Protein AF-A0A7S2GEA1-F1 (afdb_monomer_lite)

Secondary structure (DSSP, 8-state):
-PPPPPPPPP------PPPPPPPP-----------------------TTS--HHHHHHHHHHHHTT----------------------PPP---------------------THHHHHHHHHHHHHHHHHHHHHHHHGGG---------------------PPPPPPEEEEEEEEEETTEEEEEEEEEETTEEEEEEEEHHHHHHHHHHHHHHHHTTS-----PPPPP---TTSSTTTT-TTHHHHHHHHHHHHHHHHHTT-S-GGGSHHHHHHHSTT-SSEEP--

InterPro domains:
  IPR001683 Phox homology [PF00787] (192-276)
  IPR001683 Phox homology [PS50195] (161-282)
  IPR036871 PX domain superfamily [G3DSA:3.30.1520.10] (151-280)
  IPR036871 PX domain superfamily [SSF64268] (167-277)

Sequence (286 aa):
MTVPLVGCAPLEGAEERPRLPRVVDIGADEAEEAHLTDDEGSDVSDSEFGLSDRQLEDLWGRVADGTWQEDSECHDSPDELDEEKLRATPQVPEEVHCGDQETLEGRAASHDPLRTFAQQRREEEATAARAKEASTLARKMVYPQVIRLDKERRSPRGGQPKKAPPAVASVISSRDMQGTTWYLLRVRECGQERFFLKRYRDFAALDTALRSAHRCGRSTLMLPRLPERGLFGLRHTLDIGRFNLKRQQGLQEYASALAAQVQRFSEEPALDNFFGAHAPGKARGI

Foldseek 3Di:
DDDDDDDDDDDDDDDDDDDDDDDDDDDDDDDDDDDDDPPPDPPVLPQPPPAHPVNVVVLVVCVQVVVQPQVPPPPDPPPPDDPPDDDDDDDDDDDDDDDDDDDDDDDDDDDPPVVVVVVVVVVVVVVVVVVVVVVVVVPPPPDPDDDDPDDDDPDDPDDDPDQFDFKAKAFRDWDDHPNFIWTWMWIAASNDIWIFIDGLVLVVVLLVVQVVCVVVVNDPADQDDQPDDDPPDPCPVPPVPCPVVVNNVSVRVRRRSRRVVGRDLVVDPSSCCCPNPSHGRIRPDD

Organism: NCBI:txid327968

Structure (mmCIF, N/CA/C/O backbone):
data_AF-A0A7S2GEA1-F1
#
_entry.id   AF-A0A7S2GEA1-F1
#
loop_
_atom_site.group_PDB
_atom_site.id
_atom_site.type_symbol
_atom_site.label_atom_id
_atom_site.label_alt_id
_atom_site.label_comp_id
_atom_site.label_asym_id
_atom_site.label_entity_id
_atom_site.label_seq_id
_atom_site.pdbx_PDB_ins_code
_atom_site.Cartn_x
_atom_site.Cartn_y
_atom_site.Cartn_z
_atom_site.occupancy
_atom_site.B_iso_or_equiv
_atom_site.auth_seq_id
_atom_site.auth_comp_id
_atom_site.auth_asym_id
_atom_site.auth_atom_id
_atom_site.pdbx_PDB_model_num
ATOM 1 N N . MET A 1 1 ? 5.908 -49.424 -27.684 1.00 57.19 1 MET A N 1
ATOM 2 C CA . MET A 1 1 ? 6.847 -48.324 -27.383 1.00 57.19 1 MET A CA 1
ATOM 3 C C . MET A 1 1 ? 6.977 -48.264 -25.874 1.00 57.19 1 MET A C 1
ATOM 5 O O . MET A 1 1 ? 5.990 -48.001 -25.203 1.00 57.19 1 MET A O 1
ATOM 9 N N . THR A 1 2 ? 8.131 -48.672 -25.358 1.00 54.50 2 THR A N 1
ATOM 10 C CA . THR A 1 2 ? 8.368 -48.962 -23.937 1.00 54.50 2 THR A CA 1
ATOM 11 C C . THR A 1 2 ? 9.023 -47.744 -23.293 1.00 54.50 2 THR A C 1
ATOM 13 O O . THR A 1 2 ? 10.075 -47.312 -23.757 1.00 54.50 2 THR A O 1
ATOM 16 N N . VAL A 1 3 ? 8.392 -47.166 -22.272 1.00 57.94 3 VAL A N 1
ATOM 17 C CA . VAL A 1 3 ? 8.913 -45.999 -21.541 1.00 57.94 3 VAL A CA 1
ATOM 18 C C . VAL A 1 3 ? 9.804 -46.499 -20.394 1.00 57.94 3 VAL A C 1
ATOM 20 O O . VAL A 1 3 ? 9.346 -47.355 -19.635 1.00 57.94 3 VAL A O 1
ATOM 23 N N . PRO A 1 4 ? 11.059 -46.034 -20.253 1.00 65.25 4 PRO A N 1
ATOM 24 C CA . PRO A 1 4 ? 11.929 -46.482 -19.172 1.00 65.25 4 PRO A CA 1
ATOM 25 C C . PRO A 1 4 ? 11.578 -45.807 -17.837 1.00 65.25 4 PRO A C 1
ATOM 27 O O . PRO A 1 4 ? 11.428 -44.589 -17.750 1.00 65.25 4 PRO A O 1
ATOM 30 N N . LEU A 1 5 ? 11.482 -46.636 -16.795 1.00 57.53 5 LEU A N 1
ATOM 31 C CA . LEU A 1 5 ? 11.431 -46.260 -15.383 1.00 57.53 5 LEU A CA 1
ATOM 32 C C . LEU A 1 5 ? 12.756 -45.601 -14.974 1.00 57.53 5 LEU A C 1
ATOM 34 O O . LEU A 1 5 ? 13.808 -46.237 -15.012 1.00 57.53 5 LEU A O 1
ATOM 38 N N . VAL A 1 6 ? 12.700 -44.332 -14.570 1.00 68.62 6 VAL A N 1
ATOM 39 C CA . VAL A 1 6 ? 13.831 -43.614 -13.971 1.00 68.62 6 VAL A CA 1
ATOM 40 C C . VAL A 1 6 ? 13.876 -43.949 -12.481 1.00 68.62 6 VAL A C 1
ATOM 42 O O . VAL A 1 6 ? 12.918 -43.703 -11.751 1.00 68.62 6 VAL A O 1
ATOM 45 N N . GLY A 1 7 ? 14.983 -44.559 -12.057 1.00 61.31 7 GLY A N 1
ATOM 46 C CA .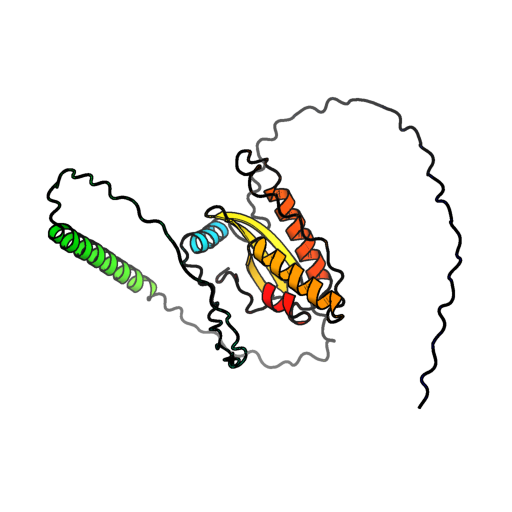 GLY A 1 7 ? 15.228 -44.980 -10.682 1.00 61.31 7 GLY A CA 1
ATOM 47 C C . GLY A 1 7 ? 15.450 -43.804 -9.730 1.00 61.31 7 GLY A C 1
ATOM 48 O O . GLY A 1 7 ? 16.208 -42.881 -10.023 1.00 61.31 7 GLY A O 1
ATOM 49 N N . CYS A 1 8 ? 14.807 -43.874 -8.566 1.00 58.25 8 CYS A N 1
ATOM 50 C CA . CYS A 1 8 ? 15.108 -43.039 -7.410 1.00 58.25 8 CYS A CA 1
ATOM 51 C C . CYS A 1 8 ? 16.402 -43.527 -6.743 1.00 58.25 8 CYS A C 1
ATOM 53 O O . CYS A 1 8 ? 16.478 -44.674 -6.306 1.00 58.25 8 CYS A O 1
ATOM 55 N N . ALA A 1 9 ? 17.402 -42.652 -6.642 1.00 66.50 9 ALA A N 1
ATOM 56 C CA . ALA A 1 9 ? 18.567 -42.861 -5.787 1.00 66.50 9 ALA A CA 1
ATOM 57 C C . ALA A 1 9 ? 18.273 -42.355 -4.356 1.00 66.50 9 ALA A C 1
ATOM 59 O O . ALA A 1 9 ? 17.614 -41.321 -4.213 1.00 66.50 9 ALA A O 1
ATOM 60 N N . PRO A 1 10 ? 18.757 -43.038 -3.302 1.00 62.12 10 PRO A N 1
ATOM 61 C CA . PRO A 1 10 ? 18.637 -42.573 -1.926 1.00 62.12 10 PRO A CA 1
ATOM 62 C C . PRO A 1 10 ? 19.756 -41.572 -1.602 1.00 62.12 10 PRO A C 1
ATOM 64 O O . PRO A 1 10 ? 20.937 -41.860 -1.786 1.00 62.12 10 PRO A O 1
ATOM 67 N N . LEU A 1 11 ? 19.378 -40.386 -1.122 1.00 60.34 11 LEU A N 1
ATOM 68 C CA . LEU A 1 11 ? 20.300 -39.393 -0.571 1.00 60.34 11 LEU A CA 1
ATOM 69 C C . LEU A 1 11 ? 20.577 -39.735 0.899 1.00 60.34 11 LEU A C 1
ATOM 71 O O . LEU A 1 11 ? 19.793 -39.385 1.778 1.00 60.34 11 LEU A O 1
ATOM 75 N N . GLU A 1 12 ? 21.693 -40.414 1.158 1.00 62.38 12 GLU A N 1
ATOM 76 C CA . GLU A 1 12 ? 22.341 -40.419 2.471 1.00 62.38 12 GLU A CA 1
ATOM 77 C C . GLU A 1 12 ? 23.272 -39.203 2.565 1.00 62.38 12 GLU A C 1
ATOM 79 O O . GLU A 1 12 ? 24.141 -39.009 1.714 1.00 62.38 12 GLU A O 1
ATOM 84 N N . GLY A 1 13 ? 23.088 -38.360 3.583 1.00 57.00 13 GLY A N 1
ATOM 85 C CA . GLY A 1 13 ? 23.871 -37.136 3.741 1.00 57.00 13 GLY A CA 1
ATOM 86 C C . GLY A 1 13 ? 23.759 -36.521 5.133 1.00 57.00 13 GLY A C 1
ATOM 87 O O . GLY A 1 13 ? 22.938 -35.641 5.348 1.00 57.00 13 GLY A O 1
ATOM 88 N N . ALA A 1 14 ? 24.600 -37.030 6.037 1.00 53.03 14 ALA A N 1
ATOM 89 C CA . ALA A 1 14 ? 25.224 -36.390 7.202 1.00 53.03 14 ALA A CA 1
ATOM 90 C C . ALA A 1 14 ? 24.426 -35.345 8.021 1.00 53.03 14 ALA A C 1
ATOM 92 O O . ALA A 1 14 ? 24.329 -34.172 7.668 1.00 53.03 14 ALA A O 1
ATOM 93 N N . GLU A 1 15 ? 23.999 -35.762 9.220 1.00 57.84 15 GLU A N 1
ATOM 94 C CA . GLU A 1 15 ? 23.694 -34.884 10.357 1.00 57.84 15 GLU A CA 1
ATOM 95 C C . GLU A 1 15 ? 24.955 -34.130 10.819 1.00 57.84 15 GLU A C 1
ATOM 97 O O . GLU A 1 15 ? 25.768 -34.646 11.591 1.00 57.84 15 GLU A O 1
ATOM 102 N N . GLU A 1 16 ? 25.111 -32.878 10.396 1.00 64.56 16 GLU A N 1
ATOM 103 C CA . GLU A 1 16 ? 26.077 -31.954 10.992 1.00 64.56 16 GLU A CA 1
ATOM 104 C C . GLU A 1 16 ? 25.397 -31.189 12.140 1.00 64.56 16 GLU A C 1
ATOM 106 O O . GLU A 1 16 ? 24.577 -30.294 11.938 1.00 64.56 16 GLU A O 1
ATOM 111 N N . ARG A 1 17 ? 25.691 -31.595 13.382 1.00 65.25 17 ARG A N 1
ATOM 112 C CA . ARG A 1 17 ? 25.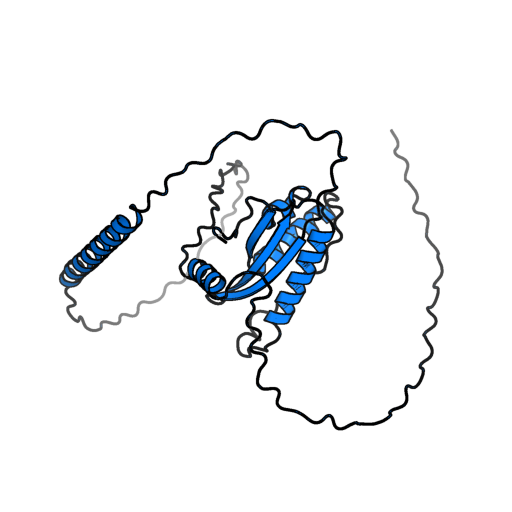149 -30.959 14.592 1.00 65.25 17 ARG A CA 1
ATOM 113 C C . ARG A 1 17 ? 25.712 -29.537 14.756 1.00 65.25 17 ARG A C 1
ATOM 115 O O . ARG A 1 17 ? 26.934 -29.391 14.849 1.00 65.25 17 ARG A O 1
ATOM 122 N N . PRO A 1 18 ? 24.870 -28.497 14.895 1.00 67.75 18 PRO A N 1
ATOM 123 C CA . PRO A 1 18 ? 25.341 -27.135 15.114 1.00 67.75 18 PRO A CA 1
ATOM 124 C C . PRO A 1 18 ? 25.970 -26.986 16.508 1.00 67.75 18 PRO A C 1
ATOM 126 O O . PRO A 1 18 ? 25.360 -27.300 17.532 1.00 67.75 18 PRO A O 1
ATOM 129 N N . ARG A 1 19 ? 27.212 -26.488 16.547 1.00 69.19 19 ARG A N 1
ATOM 130 C CA . ARG A 1 19 ? 27.907 -26.083 17.777 1.00 69.19 19 ARG A CA 1
ATOM 131 C C . ARG A 1 19 ? 27.231 -24.834 18.347 1.00 69.19 19 ARG A C 1
ATOM 133 O O . ARG A 1 19 ? 27.222 -23.791 17.700 1.00 69.19 19 ARG A O 1
ATOM 140 N N . LEU A 1 20 ? 26.677 -24.945 19.553 1.00 69.31 20 LEU A N 1
ATOM 141 C CA . LEU A 1 20 ? 26.063 -23.823 20.263 1.00 69.31 20 LEU A CA 1
ATOM 142 C C . LEU A 1 20 ? 27.123 -22.776 20.665 1.00 69.31 20 LEU A C 1
ATOM 144 O O . LEU A 1 20 ? 28.213 -23.156 21.108 1.00 69.31 20 LEU A O 1
ATOM 148 N N . PRO A 1 21 ? 26.824 -21.471 20.529 1.00 68.69 21 PRO A N 1
ATOM 149 C CA . PRO A 1 21 ? 27.724 -20.405 20.941 1.00 68.69 21 PRO A CA 1
ATOM 150 C C . PRO A 1 21 ? 27.847 -20.319 22.467 1.00 68.69 21 PRO A C 1
ATOM 152 O O . PRO A 1 21 ? 26.905 -20.560 23.221 1.00 68.69 21 PRO A O 1
ATOM 155 N N . ARG A 1 22 ? 29.059 -19.969 22.898 1.00 64.19 22 ARG A N 1
ATOM 156 C CA . ARG A 1 22 ? 29.478 -19.778 24.288 1.00 64.19 22 ARG A CA 1
ATOM 157 C C . ARG A 1 22 ? 28.740 -18.575 24.887 1.00 64.19 22 ARG A C 1
ATOM 159 O O . ARG A 1 22 ? 28.840 -17.474 24.353 1.00 64.19 22 ARG A O 1
ATOM 166 N N . VAL A 1 23 ? 28.030 -18.798 25.991 1.00 61.44 23 VAL A N 1
ATOM 167 C CA . VAL A 1 23 ? 27.436 -17.745 26.824 1.00 61.44 23 VAL A CA 1
ATOM 168 C C . VAL A 1 23 ? 28.579 -16.932 27.434 1.00 61.44 23 VAL A C 1
ATOM 170 O O . VAL A 1 23 ? 29.439 -17.491 28.112 1.00 61.44 23 VAL A O 1
ATOM 173 N N . VAL A 1 24 ? 28.627 -15.639 27.125 1.00 70.00 24 VAL A N 1
ATOM 174 C CA . VAL A 1 24 ? 29.460 -14.651 27.816 1.00 70.00 24 VAL A CA 1
ATOM 175 C C . VAL A 1 24 ? 28.549 -13.885 28.762 1.00 70.00 24 VAL A C 1
ATOM 177 O O . VAL A 1 24 ? 27.592 -13.254 28.317 1.00 70.00 24 VAL A O 1
ATOM 180 N N . ASP A 1 25 ? 28.839 -13.991 30.055 1.00 57.69 25 ASP A N 1
ATOM 181 C CA . ASP A 1 25 ? 28.186 -13.230 31.114 1.00 57.69 25 ASP A CA 1
ATOM 182 C C . ASP A 1 25 ? 28.483 -11.737 30.919 1.00 57.69 25 ASP A C 1
ATOM 184 O O . ASP A 1 25 ? 29.632 -11.299 31.001 1.00 57.69 25 ASP A O 1
ATOM 188 N N . ILE A 1 26 ? 27.442 -10.960 30.615 1.00 58.41 26 ILE A N 1
ATOM 189 C CA . ILE A 1 26 ? 27.507 -9.499 30.563 1.00 58.41 26 ILE A CA 1
ATOM 190 C C . ILE A 1 26 ? 27.159 -8.994 31.960 1.00 58.41 26 ILE A C 1
ATOM 192 O O . ILE A 1 26 ? 26.056 -9.223 32.457 1.00 58.41 26 ILE A O 1
ATOM 196 N N . GLY A 1 27 ? 28.149 -8.357 32.588 1.00 52.81 27 GLY A N 1
ATOM 197 C CA . GLY A 1 27 ? 28.057 -7.749 33.906 1.00 52.81 27 GLY A CA 1
ATOM 198 C C . GLY A 1 27 ? 26.937 -6.717 33.991 1.00 52.81 27 GLY A C 1
ATOM 199 O O . GLY A 1 27 ? 26.707 -5.937 33.068 1.00 52.81 27 GLY A O 1
ATOM 200 N N . ALA A 1 28 ? 26.240 -6.762 35.120 1.00 55.84 28 ALA A N 1
ATOM 201 C CA . ALA A 1 28 ? 25.313 -5.744 35.562 1.00 55.84 28 ALA A CA 1
ATOM 202 C C . ALA A 1 28 ? 26.120 -4.574 36.129 1.00 55.84 28 ALA A C 1
ATOM 204 O O . ALA A 1 28 ? 26.706 -4.720 37.198 1.00 55.84 28 ALA A O 1
ATOM 205 N N . ASP A 1 29 ? 26.126 -3.443 35.431 1.00 48.28 29 ASP A N 1
ATOM 206 C CA . ASP A 1 29 ? 26.601 -2.181 35.982 1.00 48.28 29 ASP A CA 1
ATOM 207 C C . ASP A 1 29 ? 25.575 -1.070 35.734 1.00 48.28 29 ASP A C 1
ATOM 209 O O . ASP A 1 29 ? 25.101 -0.852 34.620 1.00 48.28 29 ASP A O 1
ATOM 213 N N . GLU A 1 30 ? 25.254 -0.435 36.859 1.00 54.53 30 GLU A N 1
ATOM 214 C CA . GLU A 1 30 ? 24.886 0.965 37.062 1.00 54.53 30 GLU A CA 1
ATOM 215 C C . GLU A 1 30 ? 23.568 1.485 36.464 1.00 54.53 30 GLU A C 1
ATOM 217 O O . GLU A 1 30 ? 23.429 1.875 35.308 1.00 54.53 30 GLU A O 1
ATOM 222 N N . ALA A 1 31 ? 22.585 1.556 37.365 1.00 55.94 31 ALA A N 1
ATOM 223 C CA . ALA A 1 31 ? 21.399 2.382 37.249 1.00 55.94 31 ALA A CA 1
ATOM 224 C C . ALA A 1 31 ? 21.786 3.866 37.377 1.00 55.94 31 ALA A C 1
ATOM 226 O O . ALA A 1 31 ? 21.974 4.363 38.486 1.00 55.94 31 ALA A O 1
ATOM 227 N N . GLU A 1 32 ? 21.879 4.576 36.252 1.00 59.00 32 GLU A N 1
ATOM 228 C CA . GLU A 1 32 ? 21.816 6.038 36.248 1.00 59.00 32 GLU A CA 1
ATOM 229 C C . GLU A 1 32 ? 20.354 6.504 36.224 1.00 59.00 32 GLU A C 1
ATOM 231 O O . GLU A 1 32 ? 19.576 6.182 35.322 1.00 59.00 32 GLU A O 1
ATOM 236 N N . GLU A 1 33 ? 19.989 7.276 37.248 1.00 57.75 33 GLU A N 1
ATOM 237 C CA . GLU A 1 33 ? 18.742 8.028 37.335 1.00 57.75 33 GLU A CA 1
ATOM 238 C C . GLU A 1 33 ? 18.714 9.123 36.258 1.00 57.75 33 GLU A C 1
ATOM 240 O O . GLU A 1 33 ? 19.270 10.209 36.419 1.00 57.75 33 GLU A O 1
ATOM 245 N N . ALA A 1 34 ? 18.042 8.845 35.141 1.00 54.75 34 ALA A N 1
ATOM 246 C CA . ALA A 1 34 ? 17.769 9.852 34.127 1.00 54.75 34 ALA A CA 1
ATOM 247 C C . ALA A 1 34 ? 16.663 10.805 34.609 1.00 54.75 34 ALA A C 1
ATOM 249 O O . ALA A 1 34 ? 15.483 10.459 34.696 1.00 54.75 34 ALA A O 1
ATOM 250 N N . HIS A 1 35 ? 17.094 12.026 34.909 1.00 64.88 35 HIS A N 1
ATOM 251 C CA . HIS A 1 35 ? 16.298 13.217 35.158 1.00 64.88 35 HIS A CA 1
ATOM 252 C C . HIS A 1 35 ? 15.283 13.443 34.022 1.00 64.88 35 HIS A C 1
ATOM 254 O O . HIS A 1 35 ? 15.647 13.792 32.901 1.00 64.88 35 HIS A O 1
ATOM 260 N N . LEU A 1 36 ? 13.997 13.250 34.329 1.00 58.31 36 LEU A N 1
ATOM 261 C CA . LEU A 1 36 ? 12.874 13.671 33.493 1.00 58.31 36 LEU A CA 1
ATOM 262 C C . LEU A 1 36 ? 12.845 15.204 33.460 1.00 58.31 36 LEU A C 1
ATOM 264 O O . LEU A 1 36 ? 12.520 15.840 34.462 1.00 58.31 36 LEU A O 1
ATOM 268 N N . THR A 1 37 ? 13.239 15.790 32.335 1.00 59.69 37 THR A N 1
ATOM 269 C CA . THR A 1 37 ? 12.925 17.178 31.993 1.00 59.69 37 THR A CA 1
ATOM 270 C C . THR A 1 37 ? 11.676 17.167 31.124 1.00 59.69 37 THR A C 1
ATOM 272 O O . THR A 1 37 ? 11.686 16.571 30.046 1.00 59.69 37 THR A O 1
ATOM 275 N N . ASP A 1 38 ? 10.610 17.795 31.612 1.00 57.41 38 ASP A N 1
ATOM 276 C CA . ASP A 1 38 ? 9.369 18.030 30.878 1.00 57.41 38 ASP A CA 1
ATOM 277 C C . ASP A 1 38 ? 9.647 18.957 29.679 1.00 57.41 38 ASP A C 1
ATOM 279 O O . ASP A 1 38 ? 9.684 20.181 29.805 1.00 57.41 38 ASP A O 1
ATOM 283 N N . ASP A 1 39 ? 9.907 18.359 28.514 1.00 55.78 39 ASP A N 1
ATOM 284 C CA . ASP A 1 39 ? 10.067 19.056 27.235 1.00 55.78 39 ASP A CA 1
ATOM 285 C C . ASP A 1 39 ? 8.673 19.334 26.644 1.00 55.78 39 ASP A C 1
ATOM 287 O O . ASP A 1 39 ? 8.135 18.593 25.818 1.00 55.78 39 ASP A O 1
ATOM 291 N N . GLU A 1 40 ? 8.035 20.391 27.147 1.00 62.34 40 GLU A N 1
ATOM 292 C CA . GLU A 1 40 ? 6.841 20.978 26.542 1.00 62.34 40 GLU A CA 1
ATOM 293 C C . GLU A 1 40 ? 7.260 21.872 25.367 1.00 62.34 40 GLU A C 1
ATOM 295 O O . GLU A 1 40 ? 7.689 23.008 25.567 1.00 62.34 40 GLU A O 1
ATOM 300 N N . GLY A 1 41 ? 7.134 21.390 24.125 1.00 54.25 41 GLY A N 1
ATOM 301 C CA . GLY A 1 41 ? 7.291 22.289 22.973 1.00 54.25 41 GLY A CA 1
ATOM 302 C C . GLY A 1 41 ? 7.615 21.695 21.607 1.00 54.25 41 GLY A C 1
ATOM 303 O O . GLY A 1 41 ? 7.991 22.447 20.712 1.00 54.25 41 GLY A O 1
ATOM 304 N N . SER A 1 42 ? 7.468 20.390 21.390 1.00 48.38 42 SER A N 1
ATOM 305 C CA . SER A 1 42 ? 7.648 19.800 20.058 1.00 48.38 42 SER A CA 1
ATOM 306 C C . SER A 1 42 ? 6.357 19.899 19.229 1.00 48.38 42 SER A C 1
ATOM 308 O O . SER A 1 42 ? 5.752 18.891 18.861 1.00 48.38 42 SER A O 1
ATOM 310 N N . ASP A 1 43 ? 5.944 21.124 18.906 1.00 51.28 43 ASP A N 1
ATOM 311 C CA . ASP A 1 43 ? 4.884 21.420 17.931 1.00 51.28 43 ASP A CA 1
ATOM 312 C C . ASP A 1 43 ? 5.443 21.266 16.499 1.00 51.28 43 ASP A C 1
ATOM 314 O O . ASP A 1 43 ? 5.484 22.195 15.693 1.00 51.28 43 ASP A O 1
ATOM 318 N N . VAL A 1 44 ? 5.971 20.079 16.184 1.00 45.91 44 VAL A N 1
ATOM 319 C CA . VAL A 1 44 ? 6.483 19.737 14.848 1.00 45.91 44 VAL A CA 1
ATOM 320 C C . VAL A 1 44 ? 5.310 19.238 14.006 1.00 45.91 44 VAL A C 1
ATOM 322 O O . VAL A 1 44 ? 5.260 18.085 13.590 1.00 45.91 44 VAL A O 1
ATOM 325 N N . SER A 1 45 ? 4.331 20.112 13.776 1.00 51.59 45 SER A N 1
ATOM 326 C CA . SER A 1 45 ? 3.255 19.876 12.804 1.00 51.59 45 SER A CA 1
ATOM 327 C C . SER A 1 45 ? 3.686 20.330 11.409 1.00 51.59 45 SER A C 1
ATOM 329 O O . SER A 1 45 ? 3.008 21.115 10.756 1.00 51.59 45 SER A O 1
ATOM 331 N N . ASP A 1 46 ? 4.830 19.829 10.946 1.00 45.22 46 ASP A N 1
ATOM 332 C CA . ASP A 1 46 ? 5.150 19.820 9.522 1.00 45.22 46 ASP A CA 1
ATOM 333 C C . ASP A 1 46 ? 4.885 18.404 9.035 1.00 45.22 46 ASP A C 1
ATOM 335 O O . ASP A 1 46 ? 5.722 17.510 9.161 1.00 45.22 46 ASP A O 1
ATOM 339 N N . SER A 1 47 ? 3.664 18.198 8.537 1.00 52.88 47 SER A N 1
ATOM 340 C CA . SER A 1 47 ? 3.166 16.951 7.971 1.00 52.88 47 SER A CA 1
ATOM 341 C C . SER A 1 47 ? 4.224 16.364 7.021 1.00 52.88 47 SER A C 1
ATOM 343 O O . SER A 1 47 ? 4.352 16.781 5.867 1.00 52.88 47 SER A O 1
ATOM 345 N N . GLU A 1 48 ? 4.982 15.377 7.517 1.00 52.97 48 GLU A N 1
ATOM 346 C CA . GLU A 1 48 ? 6.196 14.758 6.934 1.00 52.97 48 GLU A CA 1
ATOM 347 C C . GLU A 1 48 ? 6.025 14.281 5.474 1.00 52.97 48 GLU A C 1
ATOM 349 O O . GLU A 1 48 ? 6.966 13.967 4.742 1.00 52.97 48 GLU A O 1
ATOM 354 N N . PHE A 1 49 ? 4.785 14.246 5.006 1.00 56.62 49 PHE A N 1
ATOM 355 C CA . PHE A 1 49 ? 4.376 13.677 3.739 1.00 56.62 49 PHE A CA 1
ATOM 356 C C . PHE A 1 49 ? 4.097 14.714 2.648 1.00 56.62 49 PHE A C 1
ATOM 358 O O . PHE A 1 49 ? 3.805 14.308 1.521 1.00 56.62 49 PHE A O 1
ATOM 365 N N . GLY A 1 50 ? 4.217 16.013 2.948 1.00 69.38 50 GLY A N 1
ATOM 366 C CA . GLY A 1 50 ? 3.960 17.104 1.998 1.00 69.38 50 GLY A CA 1
ATOM 367 C C . GLY A 1 50 ? 2.475 17.332 1.693 1.00 69.38 50 GLY A C 1
ATOM 368 O O . GLY A 1 50 ? 2.153 18.043 0.745 1.00 69.38 50 GLY A O 1
ATOM 369 N N . LEU A 1 51 ? 1.581 16.724 2.480 1.00 73.81 51 LEU A N 1
ATOM 370 C CA . LEU A 1 51 ? 0.143 16.983 2.472 1.00 73.81 51 LEU A CA 1
ATOM 371 C C . LEU A 1 51 ? -0.204 17.738 3.744 1.00 73.81 51 LEU A C 1
ATOM 373 O O . LEU A 1 51 ? 0.100 17.245 4.825 1.00 73.81 51 LEU A O 1
ATOM 377 N N . SER A 1 52 ? -0.847 18.895 3.623 1.00 76.50 52 SER A N 1
ATOM 378 C CA . SER A 1 52 ? -1.370 19.594 4.799 1.00 76.50 52 SER A CA 1
ATOM 379 C C . SER A 1 52 ? -2.474 18.776 5.470 1.00 76.50 52 SER A C 1
ATOM 381 O O . SER A 1 52 ? -3.232 18.073 4.794 1.00 76.50 52 SER A O 1
ATOM 383 N N . ASP A 1 53 ? -2.625 18.925 6.783 1.00 72.06 53 ASP A N 1
ATOM 384 C CA . ASP A 1 53 ? -3.678 18.239 7.540 1.00 72.06 53 ASP A CA 1
ATOM 385 C C . ASP A 1 53 ? -5.074 18.529 6.977 1.00 72.06 53 ASP A C 1
ATOM 387 O O . ASP A 1 53 ? -5.892 17.622 6.867 1.00 72.06 53 ASP A O 1
ATOM 391 N N . ARG A 1 54 ? -5.310 19.753 6.482 1.00 79.44 54 ARG A N 1
ATOM 392 C CA . ARG A 1 54 ? -6.553 20.119 5.782 1.00 79.44 54 ARG A CA 1
ATOM 393 C C . ARG A 1 54 ? -6.779 19.311 4.505 1.00 79.44 54 ARG A C 1
ATOM 395 O O . ARG A 1 54 ? -7.894 18.874 4.260 1.00 79.44 54 ARG A O 1
ATOM 402 N N . GLN A 1 55 ? -5.742 19.076 3.695 1.00 79.19 55 GLN A N 1
ATOM 403 C CA . GLN A 1 55 ? -5.865 18.222 2.504 1.00 79.19 55 GLN A CA 1
ATOM 404 C C . GLN A 1 55 ? -6.149 16.769 2.886 1.00 79.19 55 GLN A C 1
ATOM 406 O O . GLN A 1 55 ? -6.900 16.084 2.190 1.00 79.19 55 GLN A O 1
ATOM 411 N N . LEU A 1 56 ? -5.547 16.295 3.979 1.00 79.88 56 LEU A N 1
ATOM 412 C CA . LEU A 1 56 ? -5.810 14.962 4.500 1.00 79.88 56 LEU A CA 1
ATOM 413 C C . LEU A 1 56 ? -7.265 14.855 4.977 1.00 79.88 56 LEU A C 1
ATOM 415 O O . LEU A 1 56 ? -7.958 13.903 4.625 1.00 79.88 56 LEU A O 1
ATOM 419 N N . GLU A 1 57 ? -7.743 15.838 5.736 1.00 82.56 57 GLU A N 1
ATOM 420 C CA . GLU A 1 57 ? -9.128 15.935 6.198 1.00 82.56 57 GLU A CA 1
ATOM 421 C C . GLU A 1 57 ? -10.122 16.003 5.042 1.00 82.56 57 GLU A C 1
ATOM 423 O O . GLU A 1 57 ? -11.067 15.219 5.042 1.00 82.56 57 GLU A O 1
ATOM 428 N N . ASP A 1 58 ? -9.883 16.841 4.033 1.00 83.94 58 ASP A N 1
ATOM 429 C CA . ASP A 1 58 ? -10.723 16.936 2.833 1.00 83.94 58 ASP A CA 1
ATOM 430 C C . ASP A 1 58 ? -10.782 15.598 2.084 1.00 83.94 58 ASP A C 1
ATOM 432 O O . ASP A 1 58 ? -11.846 15.154 1.638 1.00 83.94 58 ASP A O 1
ATOM 436 N N . LEU A 1 59 ? -9.639 14.918 1.961 1.00 82.31 59 LEU A N 1
ATOM 437 C CA . LEU A 1 59 ? -9.560 13.604 1.334 1.00 82.31 59 LEU A CA 1
ATOM 438 C C . LEU A 1 59 ? -10.370 12.565 2.106 1.00 82.31 59 LEU A C 1
ATOM 440 O O . LEU A 1 59 ? -11.115 11.799 1.494 1.00 82.31 59 LEU A O 1
ATOM 444 N N . TRP A 1 60 ? -10.246 12.545 3.432 1.00 82.19 60 TRP A N 1
ATOM 445 C CA . TRP A 1 60 ? -11.014 11.646 4.287 1.00 82.19 60 TRP A CA 1
ATOM 446 C C . TRP A 1 60 ? -12.505 11.993 4.306 1.00 82.19 60 TRP A C 1
ATOM 448 O O . TRP A 1 60 ? -13.328 11.080 4.298 1.00 82.19 60 TRP A O 1
ATOM 458 N N . GLY A 1 61 ? -12.860 13.279 4.271 1.00 80.06 61 GLY A N 1
ATOM 459 C CA . GLY A 1 61 ? -14.241 13.754 4.190 1.00 80.06 61 GLY A CA 1
ATOM 460 C C . GLY A 1 61 ? -14.938 13.221 2.943 1.00 80.06 61 GLY A C 1
ATOM 461 O O . GLY A 1 61 ? -15.997 12.608 3.036 1.00 80.06 61 GLY A O 1
ATOM 462 N N . ARG A 1 62 ? -14.269 13.288 1.786 1.00 80.88 62 ARG A N 1
ATOM 463 C CA . ARG A 1 62 ? -14.788 12.707 0.536 1.00 80.88 62 ARG A CA 1
ATOM 464 C C . ARG A 1 62 ? -15.066 11.206 0.633 1.00 80.88 62 ARG A C 1
ATOM 466 O O . ARG A 1 62 ? -16.021 10.727 0.023 1.00 80.88 62 ARG A O 1
ATOM 473 N N . VAL A 1 63 ? -14.228 10.457 1.357 1.00 76.56 63 VAL A N 1
ATOM 474 C CA . VAL A 1 63 ? -14.463 9.020 1.580 1.00 76.56 63 VAL A CA 1
ATOM 475 C C . VAL A 1 63 ? -15.662 8.805 2.493 1.00 76.56 63 VAL A C 1
ATOM 477 O O . VAL A 1 63 ? -16.506 7.964 2.195 1.00 76.56 63 VAL A O 1
ATOM 480 N N . ALA A 1 64 ? -15.746 9.566 3.586 1.00 78.25 64 ALA A N 1
ATOM 481 C CA . ALA A 1 64 ? -16.826 9.458 4.560 1.00 78.25 64 ALA A CA 1
ATOM 482 C 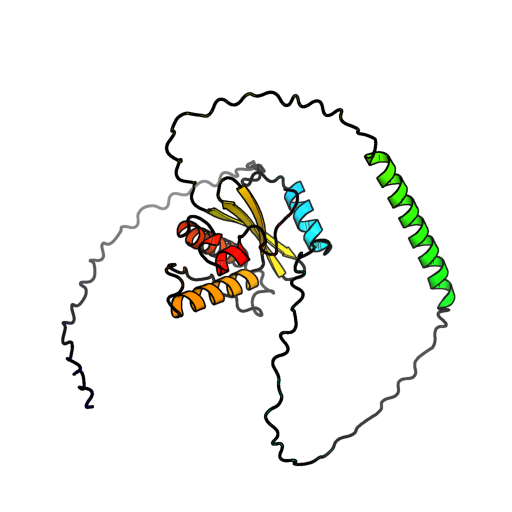C . ALA A 1 64 ? -18.199 9.781 3.948 1.00 78.25 64 ALA A C 1
ATOM 484 O O . ALA A 1 64 ? -19.170 9.084 4.238 1.00 78.25 64 ALA A O 1
ATOM 485 N N . ASP A 1 65 ? -18.258 10.767 3.053 1.00 79.19 65 ASP A N 1
ATOM 486 C CA . ASP A 1 65 ? -19.488 11.197 2.380 1.00 79.19 65 ASP A CA 1
ATOM 487 C C . ASP A 1 65 ? -19.936 10.241 1.261 1.00 79.19 65 ASP A C 1
ATOM 489 O O . ASP A 1 65 ? -20.937 10.491 0.590 1.00 79.19 65 ASP A O 1
ATOM 493 N N . GLY A 1 66 ? -19.174 9.175 0.981 1.00 71.25 66 GLY A N 1
ATOM 494 C CA . GLY A 1 66 ? -19.444 8.260 -0.133 1.00 71.25 66 GLY A CA 1
ATOM 495 C C . GLY A 1 66 ? -19.316 8.910 -1.518 1.00 71.25 66 GLY A C 1
ATOM 496 O O . GLY A 1 66 ? -19.577 8.268 -2.529 1.00 71.25 66 GLY A O 1
ATOM 497 N N . THR A 1 67 ? -18.878 10.174 -1.585 1.00 71.88 67 THR A N 1
ATOM 498 C CA . THR A 1 67 ? -18.585 10.886 -2.844 1.00 71.88 67 THR A CA 1
ATOM 499 C C . THR A 1 67 ? -17.327 10.364 -3.530 1.00 71.88 67 THR A C 1
ATOM 501 O O . THR A 1 67 ? -17.031 10.721 -4.673 1.00 71.88 67 THR A O 1
ATOM 504 N N . TRP A 1 68 ? -16.598 9.485 -2.848 1.00 68.25 68 TRP A N 1
ATOM 505 C CA . TRP A 1 68 ? -15.595 8.631 -3.444 1.00 68.25 68 TRP A CA 1
ATOM 506 C C . TRP A 1 68 ? -16.237 7.655 -4.428 1.00 68.25 68 TRP A C 1
ATOM 508 O O . TRP A 1 68 ? -16.615 6.537 -4.086 1.00 68.25 68 TRP A O 1
ATOM 518 N N . GLN A 1 69 ? -16.339 8.095 -5.679 1.00 58.16 69 GLN A N 1
ATOM 519 C CA . GLN A 1 69 ? -16.607 7.205 -6.795 1.00 58.16 69 GLN A CA 1
ATOM 520 C C . GLN A 1 69 ? -15.416 6.254 -6.930 1.00 58.16 69 GLN A C 1
ATOM 522 O O . GLN A 1 69 ? -14.352 6.609 -7.440 1.00 58.16 69 GLN A O 1
ATOM 527 N N . GLU A 1 70 ? -15.582 5.027 -6.437 1.00 56.03 70 GLU A N 1
ATOM 528 C CA . GLU A 1 70 ? -14.886 3.895 -7.029 1.00 56.03 70 GLU A CA 1
ATOM 529 C C . GLU A 1 70 ? -15.335 3.890 -8.496 1.00 56.03 70 GLU A C 1
ATOM 531 O O . GLU A 1 70 ? -16.452 3.473 -8.787 1.00 56.03 70 GLU A O 1
ATOM 536 N N . ASP A 1 71 ? -14.510 4.408 -9.416 1.00 46.84 71 ASP A N 1
ATOM 537 C CA . ASP A 1 71 ? -14.706 4.282 -10.873 1.00 46.84 71 ASP A CA 1
ATOM 538 C C . ASP A 1 71 ? -14.547 2.805 -11.297 1.00 46.84 71 ASP A C 1
ATOM 540 O O . ASP A 1 71 ? -13.776 2.456 -12.187 1.00 46.84 71 ASP A O 1
ATOM 544 N N . SER A 1 72 ? -15.225 1.905 -10.595 1.00 45.69 72 SER A N 1
ATOM 545 C CA . SER A 1 72 ? -15.284 0.483 -10.858 1.00 45.69 72 SER A CA 1
ATOM 546 C C . SER A 1 72 ? -16.522 0.210 -11.708 1.00 45.69 72 SER A C 1
ATOM 548 O O . SER A 1 72 ? -17.307 -0.681 -11.407 1.00 45.69 72 SER A O 1
ATOM 550 N N . GLU A 1 73 ? -16.689 0.954 -12.805 1.00 40.12 73 GLU A N 1
ATOM 551 C CA . GLU A 1 73 ? -17.492 0.501 -13.946 1.00 40.12 73 GLU A CA 1
ATOM 552 C C . GLU A 1 73 ? -16.682 -0.538 -14.741 1.00 40.12 73 GLU A C 1
ATOM 554 O O . GLU A 1 73 ? -16.450 -0.420 -15.939 1.00 40.12 73 GLU A O 1
ATOM 559 N N . CYS A 1 74 ? -16.249 -1.597 -14.058 1.00 35.72 74 CYS A N 1
ATOM 560 C CA . CYS A 1 74 ? -16.067 -2.890 -14.693 1.00 35.72 74 CYS A CA 1
ATOM 561 C C . CYS A 1 74 ? -17.458 -3.522 -14.674 1.00 35.72 74 CYS A C 1
ATOM 563 O O . CYS A 1 74 ? -17.770 -4.317 -13.792 1.00 35.72 74 CYS A O 1
ATOM 565 N N . HIS A 1 75 ? -18.340 -3.078 -15.573 1.00 36.34 75 HIS A N 1
ATOM 566 C CA . HIS A 1 75 ? -19.528 -3.857 -15.893 1.00 36.34 75 HIS A CA 1
ATOM 567 C C . HIS A 1 75 ? -19.019 -5.200 -16.413 1.00 36.34 75 HIS A C 1
ATOM 569 O O . HIS A 1 75 ? -18.499 -5.283 -17.528 1.00 36.34 75 HIS A O 1
ATOM 575 N N . ASP A 1 76 ? -19.103 -6.213 -15.551 1.00 37.50 76 ASP A N 1
ATOM 576 C CA . ASP A 1 76 ? -19.095 -7.614 -15.932 1.00 37.50 76 ASP A CA 1
ATOM 577 C C . ASP A 1 76 ? -19.960 -7.744 -17.185 1.00 37.50 76 ASP A C 1
ATOM 579 O O . ASP A 1 76 ? -21.174 -7.536 -17.154 1.00 37.50 76 ASP A O 1
ATOM 583 N N . SER A 1 77 ? -19.320 -8.057 -18.308 1.00 37.72 77 SER A N 1
ATOM 584 C CA . SER A 1 77 ? -20.023 -8.827 -19.318 1.00 37.72 77 SER A CA 1
ATOM 585 C C . SER A 1 77 ? -20.320 -10.158 -18.637 1.00 37.72 77 SER A C 1
ATOM 587 O O . SER A 1 77 ? -19.362 -10.813 -18.223 1.00 37.72 77 SER A O 1
ATOM 589 N N . PRO A 1 78 ? -21.588 -10.559 -18.452 1.00 47.16 78 PRO A N 1
ATOM 590 C CA . PRO A 1 78 ? -21.852 -11.941 -18.124 1.00 47.16 78 PRO A CA 1
ATOM 591 C C . PRO A 1 78 ? -21.354 -12.750 -19.322 1.00 47.16 78 PRO A C 1
ATOM 593 O O . PRO A 1 78 ? -21.973 -12.751 -20.383 1.00 47.16 78 PRO A O 1
ATOM 596 N N . ASP A 1 79 ? -20.179 -13.359 -19.172 1.00 45.03 79 ASP A N 1
ATOM 597 C CA . ASP A 1 79 ? -19.760 -14.464 -20.019 1.00 45.03 79 ASP A CA 1
ATOM 598 C C . ASP A 1 79 ? -20.750 -15.587 -19.706 1.00 45.03 79 ASP A C 1
ATOM 600 O O . ASP A 1 79 ? -20.701 -16.247 -18.664 1.00 45.03 79 ASP A O 1
ATOM 604 N N . GLU A 1 80 ? -21.754 -15.659 -20.570 1.00 47.06 80 GLU A N 1
ATOM 605 C CA . GLU A 1 80 ? -22.829 -16.630 -20.620 1.00 47.06 80 GLU A CA 1
ATOM 606 C C . GLU A 1 80 ? -22.198 -17.996 -20.929 1.00 47.06 80 GLU A C 1
ATOM 608 O O . GLU A 1 80 ? -22.174 -18.463 -22.063 1.00 47.06 80 GLU A O 1
ATOM 613 N N . LEU A 1 81 ? -21.584 -18.618 -19.921 1.00 47.91 81 LEU A N 1
ATOM 614 C CA . LEU A 1 81 ? -21.170 -20.009 -20.010 1.00 47.91 81 LEU A CA 1
ATOM 615 C C . LEU A 1 81 ? -22.393 -20.884 -19.744 1.00 47.91 81 LEU A C 1
ATOM 617 O O . LEU A 1 81 ? -22.845 -21.019 -18.609 1.00 47.91 81 LEU A O 1
ATOM 621 N N . ASP A 1 82 ? -22.900 -21.457 -20.833 1.00 47.97 82 ASP A N 1
ATOM 622 C CA . ASP A 1 82 ? -23.905 -22.512 -20.925 1.00 47.97 82 ASP A CA 1
ATOM 623 C C . ASP A 1 82 ? -23.890 -23.501 -19.736 1.00 47.97 82 ASP A C 1
ATOM 625 O O . ASP A 1 82 ? -23.130 -24.473 -19.708 1.00 47.97 82 ASP A O 1
ATOM 629 N N . GLU A 1 83 ? -24.810 -23.319 -18.785 1.00 51.94 83 GLU A N 1
ATOM 630 C CA . GLU A 1 83 ? -25.179 -24.320 -17.772 1.00 51.94 83 GLU A CA 1
ATOM 631 C C . GLU A 1 83 ? -26.283 -25.274 -18.285 1.00 51.94 83 GLU A C 1
ATOM 633 O O . GLU A 1 83 ? -27.245 -25.585 -17.583 1.00 51.94 83 GLU A O 1
ATOM 638 N N . GLU A 1 84 ? -26.165 -25.803 -19.510 1.00 53.22 84 GLU A N 1
ATOM 639 C CA . GLU A 1 84 ? -27.084 -26.836 -20.024 1.00 53.22 84 GLU A CA 1
ATOM 640 C C . GLU A 1 84 ? -26.478 -28.254 -19.972 1.00 53.22 84 GLU A C 1
ATOM 642 O O . GLU A 1 84 ? -26.322 -28.944 -20.978 1.00 53.22 84 GLU A O 1
ATOM 647 N N . LYS A 1 85 ? -26.115 -28.721 -18.772 1.00 52.41 85 LYS A N 1
ATOM 648 C CA . LYS A 1 85 ? -25.948 -30.152 -18.426 1.00 52.41 85 LYS A CA 1
ATOM 649 C C . LYS A 1 85 ? -25.588 -30.224 -16.946 1.00 52.41 85 LYS A C 1
ATOM 651 O O . LYS A 1 85 ? -24.454 -29.975 -16.573 1.00 52.41 85 LYS A O 1
ATOM 656 N N . LEU A 1 86 ? -26.523 -30.526 -16.053 1.00 46.00 86 LEU A N 1
ATOM 657 C CA . LEU A 1 86 ? -26.741 -31.896 -15.587 1.00 46.00 86 LEU A CA 1
ATOM 658 C C . LEU A 1 86 ? -28.107 -31.972 -14.883 1.00 46.00 86 LEU A C 1
ATOM 660 O O . LEU A 1 86 ? -28.259 -31.608 -13.720 1.00 46.00 86 LEU A O 1
ATOM 664 N N . ARG A 1 87 ? -29.109 -32.503 -15.590 1.00 49.78 87 ARG A N 1
ATOM 665 C CA . ARG A 1 87 ? -30.320 -33.056 -14.973 1.00 49.78 87 ARG A CA 1
ATOM 666 C C . ARG A 1 87 ? -29.965 -34.367 -14.270 1.00 49.78 87 ARG A C 1
ATOM 668 O O . ARG A 1 87 ? -29.615 -35.322 -14.957 1.00 49.78 87 ARG A O 1
ATOM 675 N N . ALA A 1 88 ? -30.136 -34.424 -12.952 1.00 45.19 88 ALA A N 1
ATOM 676 C CA . ALA A 1 88 ? -30.580 -35.620 -12.226 1.00 45.19 88 ALA A CA 1
ATOM 677 C C . ALA A 1 88 ? -30.915 -35.259 -10.767 1.00 45.19 88 ALA A C 1
ATOM 679 O O . ALA A 1 88 ? -30.076 -35.350 -9.876 1.00 45.19 88 ALA A O 1
ATOM 680 N N . THR A 1 89 ? -32.159 -34.856 -10.522 1.00 48.62 89 THR A N 1
ATOM 681 C CA . THR A 1 89 ? -32.773 -34.824 -9.188 1.00 48.62 89 THR A CA 1
ATOM 682 C C . THR A 1 89 ? -33.428 -36.174 -8.885 1.00 48.62 89 THR A C 1
ATOM 684 O O . THR A 1 89 ? -34.221 -36.649 -9.700 1.00 48.62 89 THR A O 1
ATOM 687 N N . PRO A 1 90 ? -33.208 -36.766 -7.698 1.00 55.59 90 PRO A N 1
ATOM 688 C CA . PRO A 1 90 ? -34.195 -37.612 -7.048 1.00 55.59 90 PRO A CA 1
ATOM 689 C C . PRO A 1 90 ? -34.997 -36.789 -6.028 1.00 55.59 90 PRO A C 1
ATOM 691 O O . PRO A 1 90 ? -34.437 -36.117 -5.164 1.00 55.59 90 PRO A O 1
ATOM 694 N N . GLN A 1 91 ? -36.321 -36.854 -6.158 1.00 56.69 91 GLN A N 1
ATOM 695 C CA . GLN A 1 91 ? -37.311 -36.330 -5.215 1.00 56.69 91 GLN A CA 1
ATOM 696 C C . GLN A 1 91 ? -37.331 -37.153 -3.921 1.00 56.69 91 GLN A C 1
ATOM 698 O O . GLN A 1 91 ? -37.361 -38.380 -4.001 1.00 56.69 91 GLN A O 1
ATOM 703 N N . VAL A 1 92 ? -37.431 -36.490 -2.763 1.00 56.38 92 VAL A N 1
ATOM 704 C CA . VAL A 1 92 ? -37.994 -37.049 -1.516 1.00 56.38 92 VAL A CA 1
ATOM 705 C C . VAL A 1 92 ? -38.708 -35.905 -0.754 1.00 56.38 92 VAL A C 1
ATOM 707 O O . VAL A 1 92 ? -38.225 -34.773 -0.842 1.00 56.38 92 VAL A O 1
ATOM 710 N N . PRO A 1 93 ? -39.866 -36.144 -0.095 1.00 59.75 93 PRO A N 1
ATOM 711 C CA . PRO A 1 93 ? -40.887 -35.119 0.126 1.00 59.75 93 PRO A CA 1
ATOM 712 C C . PRO A 1 93 ? -40.907 -34.476 1.524 1.00 59.75 93 PRO A C 1
ATOM 714 O O . PRO A 1 93 ? -40.235 -34.920 2.450 1.00 59.75 93 PRO A O 1
ATOM 717 N N . GLU A 1 94 ? -41.721 -33.412 1.567 1.00 55.66 94 GLU A N 1
ATOM 718 C CA . GLU A 1 94 ? -42.483 -32.778 2.658 1.00 55.66 94 GLU A CA 1
ATOM 719 C C . GLU A 1 94 ? -42.398 -33.391 4.066 1.00 55.66 94 GLU A C 1
ATOM 721 O O . GLU A 1 94 ? -42.597 -34.587 4.238 1.00 55.66 94 GLU A O 1
ATOM 726 N N . GLU A 1 95 ? -42.269 -32.535 5.092 1.00 48.09 95 GLU A N 1
ATOM 727 C CA . GLU A 1 95 ? -43.431 -32.136 5.909 1.00 48.09 95 GLU A CA 1
ATOM 728 C C . GLU A 1 95 ? -43.101 -31.127 7.041 1.00 48.09 95 GLU A C 1
ATOM 730 O O . GLU A 1 95 ? -42.094 -31.244 7.731 1.00 48.09 95 GLU A O 1
ATOM 735 N N . VAL A 1 96 ? -44.041 -30.182 7.234 1.00 48.94 96 VAL A N 1
ATOM 736 C CA . VAL A 1 96 ? -44.554 -29.650 8.521 1.00 48.94 96 VAL A CA 1
ATOM 737 C C . VAL A 1 96 ? -43.644 -28.732 9.367 1.00 48.94 96 VAL A C 1
ATOM 739 O O . VAL A 1 96 ? -42.699 -29.178 10.000 1.00 48.94 96 VAL A O 1
ATOM 742 N N . HIS A 1 97 ? -44.032 -27.456 9.534 1.00 45.59 97 HIS A N 1
ATOM 743 C CA . HIS A 1 97 ? -44.778 -27.009 10.730 1.00 45.59 97 HIS A CA 1
ATOM 744 C C . HIS A 1 97 ? -45.232 -25.542 10.616 1.00 45.59 97 HIS A C 1
ATOM 746 O O . HIS A 1 97 ? -44.476 -24.656 10.224 1.00 45.59 97 HIS A O 1
ATOM 752 N N . CYS A 1 98 ? -46.497 -25.325 10.968 1.00 42.53 98 CYS A N 1
ATOM 753 C CA . CYS A 1 98 ? -47.224 -24.063 10.984 1.00 42.53 98 CYS A CA 1
ATOM 754 C C . CYS A 1 98 ? -47.458 -23.666 12.446 1.00 42.53 98 CYS A C 1
ATOM 756 O O . CYS A 1 98 ? -47.802 -24.527 13.251 1.00 42.53 98 CYS A O 1
ATOM 758 N N . GLY A 1 99 ? -47.311 -22.384 12.765 1.00 39.03 99 GLY A N 1
ATOM 759 C CA . GLY A 1 99 ? -47.711 -21.790 14.042 1.00 39.03 99 GLY A CA 1
ATOM 760 C C . GLY A 1 99 ? -46.985 -20.460 14.245 1.00 39.03 99 GLY A C 1
ATOM 761 O O . GLY A 1 99 ? -45.852 -20.302 13.806 1.00 39.03 99 GLY A O 1
ATOM 762 N N . ASP A 1 100 ? -47.547 -19.432 14.853 1.00 40.00 100 ASP A N 1
ATOM 763 C CA . ASP A 1 100 ? -48.927 -19.113 15.187 1.00 40.00 100 ASP A CA 1
ATOM 764 C C . ASP A 1 100 ? -48.983 -17.579 15.249 1.00 40.00 100 ASP A C 1
ATOM 766 O O . ASP A 1 100 ? -47.969 -16.903 15.443 1.00 40.00 100 ASP A O 1
ATOM 770 N N . GLN A 1 101 ? -50.168 -17.034 15.012 1.00 47.38 101 GLN A N 1
ATOM 771 C CA . GLN A 1 101 ? -50.451 -15.605 15.056 1.00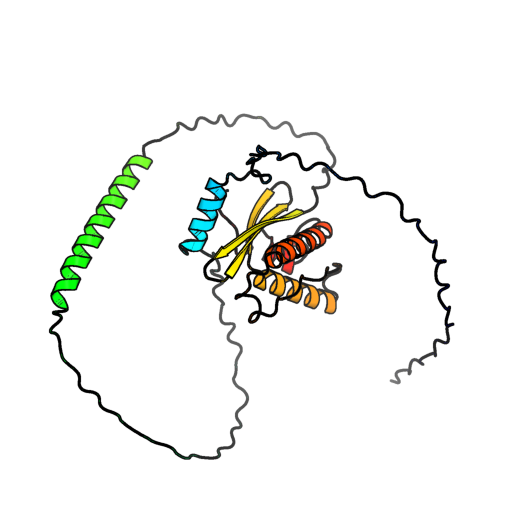 47.38 101 GLN A CA 1
ATOM 772 C C . GLN A 1 101 ? -50.440 -15.087 16.501 1.00 47.38 101 GLN A C 1
ATOM 774 O O . GLN A 1 101 ? -51.139 -15.639 17.345 1.00 47.38 101 GLN A O 1
ATOM 779 N N . GLU A 1 102 ? -49.782 -13.953 16.755 1.00 52.41 102 GLU A N 1
ATOM 780 C CA . GLU A 1 102 ? -50.173 -13.072 17.861 1.00 52.41 102 GLU A CA 1
ATOM 781 C C . GLU A 1 102 ? -50.431 -11.648 17.370 1.00 52.41 102 GLU A C 1
ATOM 783 O O . GLU A 1 102 ? -49.609 -10.982 16.739 1.00 52.41 102 GLU A O 1
ATOM 788 N N . THR A 1 103 ? -51.661 -11.232 17.647 1.00 50.53 103 THR A N 1
ATOM 789 C CA . THR A 1 103 ? -52.291 -9.959 17.332 1.00 50.53 103 THR A CA 1
ATOM 790 C C . THR A 1 103 ? -52.016 -8.987 18.476 1.00 50.53 103 THR A C 1
ATOM 792 O O . THR A 1 103 ? -52.387 -9.263 19.613 1.00 50.53 103 THR A O 1
ATOM 795 N N . LEU A 1 104 ? -51.421 -7.828 18.191 1.00 48.44 104 LEU A N 1
ATOM 796 C CA . LEU A 1 104 ? -51.368 -6.709 19.134 1.00 48.44 104 LEU A CA 1
ATOM 797 C C . LEU A 1 104 ? -51.885 -5.443 18.450 1.00 48.44 104 LEU A C 1
ATOM 799 O O . LEU A 1 104 ? -51.179 -4.755 17.715 1.00 48.44 104 LEU A O 1
ATOM 803 N N . GLU A 1 105 ? -53.163 -5.169 18.701 1.00 50.88 105 GLU A N 1
ATOM 804 C CA . GLU A 1 105 ? -53.818 -3.896 18.430 1.00 50.88 105 GLU A CA 1
ATOM 805 C C . GLU A 1 105 ? -53.289 -2.826 19.395 1.00 50.88 105 GLU A C 1
ATOM 807 O O . GLU A 1 105 ? -53.248 -3.022 20.610 1.00 50.88 105 GLU A O 1
ATOM 812 N N . GLY A 1 106 ? -52.908 -1.660 18.868 1.00 45.75 106 GLY A N 1
ATOM 813 C CA . GLY A 1 106 ? -52.387 -0.583 19.702 1.00 45.75 106 GLY A CA 1
ATOM 814 C C . GLY A 1 106 ? -52.318 0.776 19.016 1.00 45.75 106 GLY A C 1
ATOM 815 O O . GLY A 1 106 ? -51.271 1.169 18.525 1.00 45.75 106 GLY A O 1
ATOM 816 N N . ARG A 1 107 ? -53.428 1.521 19.106 1.00 40.72 107 ARG A N 1
ATOM 817 C CA . ARG A 1 107 ? -53.525 2.997 19.088 1.00 40.72 107 ARG A CA 1
ATOM 818 C C . ARG A 1 107 ? -53.018 3.744 17.841 1.00 40.72 107 ARG A C 1
ATOM 820 O O . ARG A 1 107 ? -51.878 4.183 17.744 1.00 40.72 107 ARG A O 1
ATOM 827 N N . ALA A 1 108 ? -53.976 4.049 16.968 1.00 42.62 108 ALA A N 1
ATOM 828 C CA . ALA A 1 108 ? -53.872 5.070 15.936 1.00 42.62 108 ALA A CA 1
ATOM 829 C C . ALA A 1 108 ? -53.746 6.481 16.549 1.00 42.62 108 ALA A C 1
ATOM 831 O O . ALA A 1 108 ? -54.706 7.019 17.102 1.00 42.62 108 ALA A O 1
ATOM 832 N N . ALA A 1 109 ? -52.571 7.096 16.409 1.00 51.88 109 ALA A N 1
ATOM 833 C CA . ALA A 1 109 ? -52.441 8.547 16.365 1.00 51.88 109 ALA A CA 1
ATOM 834 C C . ALA A 1 109 ? -52.496 8.961 14.889 1.00 51.88 109 ALA A C 1
ATOM 836 O O . ALA A 1 109 ? -51.692 8.505 14.078 1.00 51.88 109 ALA A O 1
ATOM 837 N N . SER A 1 110 ? -53.485 9.779 14.537 1.00 58.66 110 SER A N 1
ATOM 838 C CA . SER A 1 110 ? -53.724 10.295 13.190 1.00 58.66 110 SER A CA 1
ATOM 839 C C . SER A 1 110 ? -52.566 11.190 12.739 1.00 58.66 110 SER A C 1
ATOM 841 O O . SER A 1 110 ? -52.581 12.404 12.949 1.00 58.66 110 SER A O 1
ATOM 843 N N . HIS A 1 111 ? -51.543 10.586 12.141 1.00 54.09 111 HIS A N 1
ATOM 844 C CA . HIS A 1 111 ? -50.492 11.303 11.437 1.00 54.09 111 HIS A CA 1
ATOM 845 C C . HIS A 1 111 ? -50.952 11.492 9.994 1.00 54.09 111 HIS A C 1
ATOM 847 O O . HIS A 1 111 ? -50.938 10.545 9.216 1.00 54.09 111 HIS A O 1
ATOM 853 N N . ASP A 1 112 ? -51.429 12.692 9.669 1.00 57.94 112 ASP A N 1
ATOM 854 C CA . ASP A 1 112 ? -51.885 13.072 8.331 1.00 57.94 112 ASP A CA 1
ATOM 855 C C . ASP A 1 112 ? -50.679 13.117 7.367 1.00 57.94 112 ASP A C 1
ATOM 857 O O . ASP A 1 112 ? -49.883 14.064 7.412 1.00 57.94 112 ASP A O 1
ATOM 861 N N . PRO A 1 113 ? -50.483 12.088 6.518 1.00 57.41 113 PRO A N 1
ATOM 862 C CA . PRO A 1 113 ? -49.250 11.913 5.755 1.00 57.41 113 PRO A CA 1
ATOM 863 C C . PRO A 1 113 ? -49.116 12.936 4.621 1.00 57.41 113 PRO A C 1
ATOM 865 O O . PRO A 1 113 ? -48.026 13.104 4.075 1.00 57.41 113 PRO A O 1
ATOM 868 N N . LEU A 1 114 ? -50.189 13.657 4.279 1.00 52.38 114 LEU A N 1
ATOM 869 C CA . LEU A 1 114 ? -50.187 14.635 3.192 1.00 52.38 114 LEU A CA 1
ATOM 870 C C . LEU A 1 114 ? -49.570 15.978 3.601 1.00 52.38 114 LEU A C 1
ATOM 872 O O . LEU A 1 114 ? -49.138 16.742 2.735 1.00 52.38 114 LEU A O 1
ATOM 876 N N . ARG A 1 115 ? -49.462 16.265 4.904 1.00 54.91 115 ARG A N 1
ATOM 877 C CA . ARG A 1 115 ? -48.887 17.530 5.386 1.00 54.91 115 ARG A CA 1
ATOM 878 C C . ARG A 1 115 ? -47.354 17.544 5.341 1.00 54.91 115 ARG A C 1
ATOM 880 O O . ARG A 1 115 ? -46.764 18.607 5.172 1.00 54.91 115 ARG A O 1
ATOM 887 N N . THR A 1 116 ? -46.715 16.377 5.410 1.00 56.47 116 THR A N 1
ATOM 888 C CA . THR A 1 116 ? -45.248 16.220 5.412 1.00 56.47 116 THR A CA 1
ATOM 889 C C . THR A 1 116 ? -44.611 16.430 4.032 1.00 56.47 116 THR A C 1
ATOM 891 O O . THR A 1 116 ? -43.559 17.060 3.932 1.00 56.47 116 THR A O 1
ATOM 894 N N . PHE A 1 117 ? -45.268 16.006 2.946 1.00 58.09 117 PHE A N 1
ATOM 895 C CA . PHE A 1 117 ? -44.700 16.115 1.592 1.00 58.09 117 PHE A CA 1
ATOM 896 C C . PHE A 1 117 ? -44.638 17.555 1.060 1.00 58.09 117 PHE A C 1
ATOM 898 O O . PHE A 1 117 ? -43.704 17.920 0.344 1.00 58.09 117 PHE A O 1
ATOM 905 N N . ALA A 1 118 ? -45.603 18.405 1.427 1.00 63.84 118 ALA A N 1
ATOM 906 C CA . ALA A 1 118 ? -45.610 19.806 1.001 1.00 63.84 118 ALA A CA 1
ATOM 907 C C . ALA A 1 118 ? -44.497 20.635 1.669 1.00 63.84 118 ALA A C 1
ATOM 909 O O . ALA A 1 118 ? -44.037 21.622 1.092 1.00 63.84 118 ALA A O 1
ATOM 910 N N . GLN A 1 119 ? -44.060 20.239 2.869 1.00 63.66 119 GLN A N 1
ATOM 911 C CA . GLN A 1 119 ? -42.975 20.904 3.585 1.00 63.66 119 GLN A CA 1
ATOM 912 C C . GLN A 1 119 ? -41.602 20.459 3.058 1.00 63.66 119 GLN A C 1
ATOM 914 O O . GLN A 1 119 ? -40.770 21.317 2.770 1.00 63.66 119 GLN A O 1
ATOM 919 N N . GLN A 1 120 ? -41.422 19.162 2.774 1.00 68.62 120 GLN A N 1
ATOM 920 C CA . GLN A 1 120 ? -40.196 18.640 2.150 1.00 68.62 120 GLN A CA 1
ATOM 921 C C . GLN A 1 120 ? -39.902 19.266 0.778 1.00 68.62 120 GLN A C 1
ATOM 923 O O . GLN A 1 120 ? -38.780 19.710 0.545 1.00 68.62 120 GLN A O 1
ATOM 928 N N . ARG A 1 121 ? -40.901 19.410 -0.110 1.00 70.69 121 ARG A N 1
ATOM 929 C CA . ARG A 1 121 ? -40.669 20.032 -1.433 1.00 70.69 121 ARG A CA 1
ATOM 930 C C . ARG A 1 121 ? -40.229 21.495 -1.356 1.00 70.69 121 ARG A C 1
ATOM 932 O O . ARG A 1 121 ? -39.467 21.941 -2.209 1.00 70.69 121 ARG A O 1
ATOM 939 N N . ARG A 1 122 ? -40.702 22.250 -0.357 1.00 68.12 122 ARG A N 1
ATOM 940 C CA . ARG A 1 122 ? -40.304 23.657 -0.170 1.00 68.12 122 ARG A CA 1
ATOM 941 C C . ARG A 1 122 ? -38.877 23.781 0.358 1.00 68.12 122 ARG A C 1
ATOM 943 O O . ARG A 1 122 ? -38.176 24.714 -0.024 1.00 68.12 122 ARG A O 1
ATOM 950 N N . GLU A 1 123 ? -38.447 22.848 1.202 1.00 70.88 123 GLU A N 1
ATOM 951 C CA . GLU A 1 123 ? -37.078 22.812 1.724 1.00 70.88 123 GLU A CA 1
ATOM 952 C C . GLU A 1 123 ? -36.076 22.380 0.636 1.00 70.88 123 GLU A C 1
ATOM 954 O O . GLU A 1 123 ? -35.041 23.031 0.470 1.00 70.88 123 GLU A O 1
ATOM 959 N N . GLU A 1 124 ? -36.420 21.393 -0.199 1.00 70.06 124 GLU A N 1
ATOM 960 C CA . GLU A 1 124 ? -35.584 20.985 -1.340 1.00 70.06 124 GLU A CA 1
ATOM 961 C C . GLU A 1 124 ? -35.440 22.099 -2.393 1.00 70.06 124 GLU A C 1
ATOM 963 O O . GLU A 1 124 ? -34.320 22.410 -2.816 1.00 70.06 124 GLU A O 1
ATOM 968 N N . GLU A 1 125 ? -36.531 22.778 -2.771 1.00 71.31 125 GLU A N 1
ATOM 969 C CA . GLU A 1 125 ? -36.476 23.892 -3.735 1.00 71.31 125 GLU A CA 1
ATOM 970 C C . GLU A 1 125 ? -35.637 25.075 -3.209 1.00 71.31 125 GLU A C 1
ATOM 972 O O . GLU A 1 125 ? -34.887 25.688 -3.978 1.00 71.31 125 GLU A O 1
ATOM 977 N N . ALA A 1 126 ? -35.670 25.353 -1.899 1.00 66.94 126 ALA A N 1
ATOM 978 C CA . ALA A 1 126 ? -34.838 26.389 -1.282 1.00 66.94 126 ALA A CA 1
ATOM 979 C C . ALA A 1 126 ? -33.337 26.036 -1.310 1.00 66.94 126 ALA A C 1
ATOM 981 O O . ALA A 1 126 ? -32.500 26.906 -1.575 1.00 66.94 126 ALA A O 1
ATOM 982 N N . THR A 1 127 ? -32.976 24.765 -1.103 1.00 65.81 127 THR A N 1
ATOM 983 C CA . THR A 1 127 ? -31.570 24.323 -1.200 1.00 65.81 127 THR A CA 1
ATOM 984 C C . THR A 1 127 ? -31.045 24.307 -2.638 1.00 65.81 127 THR A C 1
ATOM 986 O O . THR A 1 127 ? -29.907 24.719 -2.883 1.00 65.81 127 THR A O 1
ATOM 989 N N . ALA A 1 128 ? -31.886 23.946 -3.612 1.00 61.69 128 ALA A N 1
ATOM 990 C CA . ALA A 1 128 ? -31.514 23.931 -5.026 1.00 61.69 128 ALA A CA 1
ATOM 991 C C . ALA A 1 128 ? -31.287 25.346 -5.594 1.00 61.69 128 ALA A C 1
ATOM 993 O O . ALA A 1 128 ? -30.414 25.539 -6.446 1.00 61.69 128 ALA A O 1
ATOM 994 N N . ALA A 1 129 ? -32.029 26.350 -5.115 1.00 60.50 129 ALA A N 1
ATOM 995 C CA . ALA A 1 129 ? -31.813 27.748 -5.494 1.00 60.50 129 ALA A CA 1
ATOM 996 C C . ALA A 1 129 ? -30.470 28.286 -4.962 1.00 60.50 129 ALA A C 1
ATOM 998 O O . ALA A 1 129 ? -29.726 28.932 -5.703 1.00 60.50 129 ALA A O 1
ATOM 999 N N . ARG A 1 130 ? -30.106 27.940 -3.719 1.00 61.19 130 ARG A N 1
ATOM 1000 C CA . ARG A 1 130 ? -28.857 28.390 -3.078 1.00 61.19 130 ARG A CA 1
ATOM 1001 C C . ARG A 1 130 ? -27.603 27.788 -3.726 1.00 61.19 130 ARG A C 1
ATOM 1003 O O . ARG A 1 130 ? -26.585 28.467 -3.846 1.00 61.19 130 ARG A O 1
ATOM 1010 N N . ALA A 1 131 ? -27.688 26.550 -4.220 1.00 57.94 131 ALA A N 1
ATOM 1011 C CA . ALA A 1 131 ? -26.596 25.898 -4.950 1.00 57.94 131 ALA A CA 1
ATOM 1012 C C . ALA A 1 131 ? -26.331 26.527 -6.334 1.00 57.94 131 ALA A C 1
ATOM 1014 O O . ALA A 1 131 ? -25.184 26.594 -6.785 1.00 57.94 131 ALA A O 1
ATOM 1015 N N . LYS A 1 132 ? -27.372 27.038 -7.007 1.00 59.06 132 LYS A N 1
ATOM 1016 C CA . LYS A 1 132 ? -27.224 27.695 -8.317 1.00 59.06 132 LYS A CA 1
ATOM 1017 C C . LYS A 1 132 ? -26.549 29.062 -8.209 1.00 59.06 132 LYS A C 1
ATOM 1019 O O . LYS A 1 132 ? -25.745 29.393 -9.076 1.00 59.06 132 LYS A O 1
ATOM 1024 N N . GLU A 1 133 ? -26.795 29.806 -7.132 1.00 58.25 133 GLU A N 1
ATOM 1025 C CA . GLU A 1 133 ? -26.174 31.119 -6.907 1.00 58.25 133 GLU A CA 1
ATOM 1026 C C . GLU A 1 133 ? -24.660 31.015 -6.640 1.00 58.25 133 GLU A C 1
ATOM 1028 O O . GLU A 1 133 ? -23.875 31.788 -7.200 1.00 58.25 133 GLU A O 1
ATOM 1033 N N . ALA A 1 134 ? -24.230 29.993 -5.889 1.00 55.91 134 ALA A N 1
ATOM 1034 C CA . ALA A 1 134 ? -22.815 29.729 -5.611 1.00 55.91 134 ALA A CA 1
ATOM 1035 C C . ALA A 1 134 ? -22.016 29.332 -6.872 1.00 55.91 134 ALA A C 1
ATOM 1037 O O . ALA A 1 134 ? -20.847 29.694 -7.013 1.00 55.91 134 ALA A O 1
ATOM 1038 N N . SER A 1 135 ? -22.649 28.649 -7.832 1.00 49.03 135 SER A N 1
ATOM 1039 C CA . SER A 1 135 ? -22.007 28.234 -9.090 1.00 49.03 135 SER A CA 1
ATOM 1040 C C . SER A 1 135 ? -21.743 29.409 -10.047 1.00 49.03 135 SER A C 1
ATOM 1042 O O . SER A 1 135 ? -20.737 29.429 -10.762 1.00 49.03 135 SER A O 1
ATOM 1044 N N . THR A 1 136 ? -22.593 30.440 -10.037 1.00 53.03 136 THR A N 1
ATOM 1045 C CA . THR A 1 136 ? -22.439 31.615 -10.914 1.00 53.03 136 THR A CA 1
ATOM 1046 C C . THR A 1 136 ? -21.279 32.536 -10.540 1.00 53.03 136 THR A C 1
ATOM 1048 O O . THR A 1 136 ? -20.746 33.214 -11.422 1.00 53.03 136 THR A O 1
ATOM 1051 N N . LEU A 1 137 ? -20.837 32.549 -9.278 1.00 50.19 137 LEU A N 1
ATOM 1052 C CA . LEU A 1 137 ? -19.745 33.424 -8.835 1.00 50.19 137 LEU A CA 1
ATOM 1053 C C . LEU A 1 137 ? -18.351 32.856 -9.158 1.00 50.19 137 LEU A C 1
ATOM 1055 O O . LEU A 1 137 ? -17.411 33.617 -9.376 1.00 50.19 137 LEU A O 1
ATOM 1059 N N . ALA A 1 138 ? -18.227 31.533 -9.299 1.00 51.84 138 ALA A N 1
ATOM 1060 C CA . ALA A 1 138 ? -16.966 30.866 -9.638 1.00 51.84 138 ALA A CA 1
ATOM 1061 C C . ALA A 1 138 ? -16.584 30.973 -11.131 1.00 51.84 138 ALA A C 1
ATOM 1063 O O . ALA A 1 138 ? -15.455 30.673 -11.513 1.00 51.84 138 ALA A O 1
ATOM 1064 N N . ARG A 1 139 ? -17.502 31.422 -12.001 1.00 50.69 139 ARG A N 1
ATOM 1065 C CA . ARG A 1 139 ? -17.322 31.384 -13.465 1.00 50.69 139 ARG A CA 1
ATOM 1066 C C . ARG A 1 139 ? -16.721 32.657 -14.081 1.00 50.69 139 ARG A C 1
ATOM 1068 O O . ARG A 1 139 ? -16.592 32.729 -15.300 1.00 50.69 139 ARG A O 1
ATOM 1075 N N . LYS A 1 140 ? -16.353 33.660 -13.274 1.00 49.75 140 LYS A N 1
ATOM 1076 C CA . LYS A 1 140 ? -15.833 34.959 -13.757 1.00 49.75 140 LYS A CA 1
ATOM 1077 C C . LYS A 1 140 ? -14.329 35.195 -13.580 1.00 49.75 140 LYS A C 1
ATOM 1079 O O . LYS A 1 140 ? -13.857 36.260 -13.966 1.00 49.75 140 LYS A O 1
ATOM 1084 N N . MET A 1 141 ? -13.551 34.219 -13.108 1.00 46.59 141 MET A N 1
ATOM 1085 C CA . MET A 1 141 ? -12.083 34.287 -13.198 1.00 46.59 141 MET A CA 1
ATOM 1086 C C . MET A 1 141 ? -11.592 33.686 -14.519 1.00 46.59 141 MET A C 1
ATOM 1088 O O . MET A 1 141 ? -11.079 32.572 -14.586 1.00 46.59 141 MET A O 1
ATOM 1092 N N . VAL A 1 142 ? -11.774 34.456 -15.592 1.00 46.31 142 VAL A N 1
ATOM 1093 C CA . VAL A 1 142 ? -11.110 34.243 -16.881 1.00 46.31 142 VAL A CA 1
ATOM 1094 C C . VAL A 1 142 ? -9.666 34.719 -16.731 1.00 46.31 142 VAL A C 1
ATOM 1096 O O . VAL A 1 142 ? -9.389 35.914 -16.799 1.00 46.31 142 VAL A O 1
ATOM 1099 N N . TYR A 1 143 ? -8.741 33.788 -16.499 1.00 48.62 143 TYR A N 1
ATOM 1100 C CA . TYR A 1 143 ? -7.316 34.070 -16.647 1.00 48.62 143 TYR A CA 1
ATOM 1101 C C . TYR A 1 143 ? -6.980 34.177 -18.144 1.00 48.62 143 TYR A C 1
ATOM 1103 O O . TYR A 1 143 ? -7.262 33.236 -18.892 1.00 48.62 143 TYR A O 1
ATOM 1111 N N . PRO A 1 144 ? -6.367 35.278 -18.611 1.00 45.75 144 PRO A N 1
ATOM 1112 C CA . PRO A 1 144 ? -5.840 35.350 -19.965 1.00 45.75 144 PRO A CA 1
ATOM 1113 C C . PRO A 1 144 ? -4.626 34.417 -20.084 1.00 45.75 144 PRO A C 1
ATOM 1115 O O . PRO A 1 144 ? -3.527 34.723 -19.625 1.00 45.75 144 PRO A O 1
ATOM 1118 N N . GLN A 1 145 ? -4.838 33.254 -20.697 1.00 44.22 145 GLN A N 1
ATOM 1119 C CA . GLN A 1 145 ? -3.778 32.358 -21.152 1.00 44.22 145 GLN A CA 1
ATOM 1120 C C . GLN A 1 145 ? -3.022 33.028 -22.304 1.00 44.22 145 GLN A C 1
ATOM 1122 O O . GLN A 1 145 ? -3.524 33.119 -23.423 1.00 44.22 145 GLN A O 1
ATOM 1127 N N . VAL A 1 146 ? -1.799 33.478 -22.033 1.00 50.34 146 VAL A N 1
ATOM 1128 C CA . VAL A 1 146 ? -0.819 33.839 -23.063 1.00 50.34 146 VAL A CA 1
ATOM 1129 C C . VAL A 1 146 ? 0.445 33.023 -22.807 1.00 50.34 146 VAL A C 1
ATOM 1131 O O . VAL A 1 146 ? 1.456 33.534 -22.333 1.00 50.34 146 VAL A O 1
ATOM 1134 N N . ILE A 1 147 ? 0.389 31.718 -23.080 1.00 49.41 147 ILE A N 1
ATOM 1135 C CA . ILE A 1 147 ? 1.595 30.885 -23.126 1.00 49.41 147 ILE A CA 1
ATOM 1136 C C . ILE A 1 147 ? 2.089 30.884 -24.569 1.00 49.41 147 ILE A C 1
ATOM 1138 O O . ILE A 1 147 ? 1.522 30.243 -25.452 1.00 49.41 147 ILE A O 1
ATOM 1142 N N . ARG A 1 148 ? 3.156 31.656 -24.791 1.00 46.31 148 ARG A N 1
ATOM 1143 C CA . ARG A 1 148 ? 3.950 31.658 -26.019 1.00 46.31 148 ARG A CA 1
ATOM 1144 C C . ARG A 1 148 ? 4.555 30.268 -26.232 1.00 46.31 148 ARG A C 1
ATOM 1146 O O . ARG A 1 148 ? 5.447 29.848 -25.498 1.00 46.31 148 ARG A O 1
ATOM 1153 N N . LEU A 1 149 ? 4.048 29.577 -27.246 1.00 54.03 149 LEU A N 1
ATOM 1154 C CA . LEU A 1 149 ? 4.564 28.328 -27.796 1.00 54.03 149 LEU A CA 1
ATOM 1155 C C . LEU A 1 149 ? 5.696 28.640 -28.777 1.00 54.03 149 LEU A C 1
ATOM 1157 O O . LEU A 1 149 ? 5.519 28.515 -29.973 1.00 54.03 149 LEU A O 1
ATOM 1161 N N . ASP A 1 150 ? 6.860 29.039 -28.274 1.00 52.56 150 ASP A N 1
ATOM 1162 C CA . ASP A 1 150 ? 8.076 29.094 -29.090 1.00 52.56 150 ASP A CA 1
ATOM 1163 C C . ASP A 1 150 ? 9.277 28.724 -28.220 1.00 52.56 150 ASP A C 1
ATOM 1165 O O . ASP A 1 150 ? 9.947 29.566 -27.622 1.00 52.56 150 ASP A O 1
ATOM 1169 N N . LYS A 1 151 ? 9.549 27.420 -28.114 1.00 53.34 151 LYS A N 1
ATOM 1170 C CA . LYS A 1 151 ? 10.881 26.951 -27.733 1.00 53.34 151 LYS A CA 1
ATOM 1171 C C . LYS A 1 151 ? 11.310 25.841 -28.669 1.00 53.34 151 LYS A C 1
ATOM 1173 O O . LYS A 1 151 ? 11.007 24.661 -28.499 1.00 53.34 151 LYS A O 1
ATOM 1178 N N . GLU A 1 152 ? 11.997 26.302 -29.699 1.00 46.16 152 GLU A N 1
ATOM 1179 C CA . GLU A 1 152 ? 12.689 25.547 -30.721 1.00 46.16 152 GLU A CA 1
ATOM 1180 C C . GLU A 1 152 ? 13.454 24.349 -30.146 1.00 46.16 152 GLU A C 1
ATOM 1182 O O . GLU A 1 152 ? 14.395 24.463 -29.359 1.00 46.16 152 GLU A O 1
ATOM 1187 N N . ARG A 1 153 ? 13.025 23.177 -30.609 1.00 52.75 153 ARG A N 1
ATOM 1188 C CA . ARG A 1 153 ? 13.832 22.075 -31.147 1.00 52.75 153 ARG A CA 1
ATOM 1189 C C . ARG A 1 153 ? 15.356 22.292 -31.122 1.00 52.75 153 ARG A C 1
ATOM 1191 O O . ARG A 1 153 ? 15.990 22.475 -32.157 1.00 52.75 153 ARG A O 1
ATOM 1198 N N . ARG A 1 154 ? 15.980 22.122 -29.959 1.00 53.16 154 ARG A N 1
ATOM 1199 C CA . ARG A 1 154 ? 17.365 21.641 -29.876 1.00 53.16 154 ARG A CA 1
ATOM 1200 C C . ARG A 1 154 ? 17.322 20.207 -29.384 1.00 53.16 154 ARG A C 1
ATOM 1202 O O . ARG A 1 154 ? 17.168 19.961 -28.196 1.00 53.16 154 ARG A O 1
ATOM 1209 N N . SER A 1 155 ? 17.408 19.279 -30.334 1.00 56.66 155 SER A N 1
ATOM 1210 C CA . SER A 1 155 ? 17.506 17.844 -30.073 1.00 56.66 155 SER A CA 1
ATOM 1211 C C . SER A 1 155 ? 18.748 17.587 -29.203 1.00 56.66 155 SER A C 1
ATOM 1213 O O . SER A 1 155 ? 19.863 17.864 -29.665 1.00 56.66 155 SER A O 1
ATOM 1215 N N . PRO A 1 156 ? 18.606 17.154 -27.936 1.00 60.12 156 PRO A N 1
ATOM 1216 C CA . PRO A 1 156 ? 19.753 16.898 -27.084 1.00 60.12 156 PRO A CA 1
ATOM 1217 C C . PRO A 1 156 ? 20.496 15.675 -27.622 1.00 60.12 156 PRO A C 1
ATOM 1219 O O . PRO A 1 156 ? 19.956 14.578 -27.746 1.00 60.12 156 PRO A O 1
ATOM 1222 N N . ARG A 1 157 ? 21.758 15.903 -27.981 1.00 57.41 157 ARG A N 1
ATOM 1223 C CA . ARG A 1 157 ? 22.706 14.890 -28.440 1.00 57.41 157 ARG A CA 1
ATOM 1224 C C . ARG A 1 157 ? 22.809 13.762 -27.406 1.00 57.41 157 ARG A C 1
ATOM 1226 O O . ARG A 1 157 ? 23.252 14.016 -26.294 1.00 57.41 157 ARG A O 1
ATOM 1233 N N . GLY A 1 158 ? 22.431 12.543 -27.797 1.00 62.59 158 GLY A N 1
ATOM 1234 C CA . GLY A 1 158 ? 23.035 11.272 -27.366 1.00 62.59 158 GLY A CA 1
ATOM 1235 C C . GLY A 1 158 ? 23.301 11.034 -25.874 1.00 62.59 158 GLY A C 1
ATOM 1236 O O . GLY A 1 158 ? 24.256 10.333 -25.552 1.00 62.59 158 GLY A O 1
ATOM 1237 N N . GLY A 1 159 ? 22.510 11.597 -24.959 1.00 67.81 159 GLY A N 1
ATOM 1238 C CA . GLY A 1 159 ? 22.582 11.230 -23.547 1.00 67.81 159 GLY A CA 1
ATOM 1239 C C . GLY A 1 159 ? 22.021 9.825 -23.377 1.00 67.81 159 GLY A C 1
ATOM 1240 O O . GLY A 1 159 ? 20.866 9.594 -23.734 1.00 67.81 159 GLY A O 1
ATOM 1241 N N . GLN A 1 160 ? 22.822 8.884 -22.870 1.00 71.06 160 GLN A N 1
ATOM 1242 C CA . GLN A 1 160 ? 22.317 7.548 -22.562 1.00 71.06 160 GLN A CA 1
ATOM 1243 C C . GLN A 1 160 ? 21.061 7.658 -21.683 1.00 71.06 160 GLN A C 1
ATOM 1245 O O . GLN A 1 160 ? 21.026 8.514 -20.790 1.00 71.06 160 GLN A O 1
ATOM 1250 N N . PRO A 1 161 ? 20.019 6.847 -21.947 1.00 76.12 161 PRO A N 1
ATOM 1251 C CA . PRO A 1 161 ? 18.783 6.904 -21.186 1.00 76.12 161 PRO A CA 1
ATOM 1252 C C . PRO A 1 161 ? 19.118 6.670 -19.714 1.00 76.12 161 PRO A C 1
ATOM 1254 O O . PRO A 1 161 ? 19.573 5.594 -19.331 1.00 76.12 161 PRO A O 1
ATOM 1257 N N . LYS A 1 162 ? 18.945 7.706 -18.887 1.00 81.06 162 LYS A N 1
ATOM 1258 C CA . LYS A 1 162 ? 19.108 7.585 -17.438 1.00 81.06 162 LYS A CA 1
ATOM 1259 C C . LYS A 1 162 ? 18.149 6.490 -16.975 1.00 81.06 162 LYS A C 1
ATOM 1261 O O . LYS A 1 162 ? 16.949 6.596 -17.230 1.00 81.06 162 LYS A O 1
ATOM 1266 N N . LYS A 1 163 ? 18.684 5.435 -16.348 1.00 86.12 163 LYS A N 1
ATOM 1267 C CA . LYS A 1 163 ? 17.885 4.344 -15.776 1.00 86.12 163 LYS A CA 1
ATOM 1268 C C . LYS A 1 163 ? 16.784 4.968 -14.916 1.00 86.12 163 LYS A C 1
ATOM 1270 O O . LYS A 1 163 ? 17.081 5.796 -14.055 1.00 86.12 163 LYS A O 1
ATOM 1275 N N . ALA A 1 164 ? 15.529 4.631 -15.209 1.00 87.81 164 ALA A N 1
ATOM 1276 C CA . ALA A 1 164 ? 14.397 5.173 -14.473 1.00 87.81 164 ALA A CA 1
ATOM 1277 C C . ALA A 1 164 ? 14.539 4.836 -12.975 1.00 87.81 164 ALA A C 1
ATOM 1279 O O . ALA A 1 164 ? 15.056 3.764 -12.641 1.00 87.81 164 ALA A O 1
ATOM 1280 N N . PRO A 1 165 ? 14.115 5.727 -12.064 1.00 92.19 165 PRO A N 1
ATOM 1281 C CA . PRO A 1 165 ? 14.111 5.413 -10.642 1.00 92.19 165 PRO A CA 1
ATOM 1282 C C . PRO A 1 165 ? 13.188 4.211 -10.369 1.00 92.19 165 PRO A C 1
ATOM 1284 O O . PRO A 1 165 ? 12.166 4.080 -11.054 1.00 92.19 165 PRO A O 1
ATOM 1287 N N . PRO A 1 166 ? 13.549 3.324 -9.423 1.00 93.94 166 PRO A N 1
ATOM 1288 C CA . PRO A 1 166 ? 12.725 2.175 -9.050 1.00 93.94 166 PRO A CA 1
ATOM 1289 C C . PRO A 1 166 ? 11.369 2.618 -8.497 1.00 93.94 166 PRO A C 1
ATOM 1291 O O . PRO A 1 166 ? 11.222 3.743 -8.006 1.00 93.94 166 PRO A O 1
ATOM 1294 N N . ALA A 1 167 ? 10.383 1.730 -8.589 1.00 96.69 167 ALA A N 1
ATOM 1295 C CA . ALA A 1 167 ? 9.070 1.956 -8.012 1.00 96.69 167 ALA A CA 1
ATOM 1296 C C . ALA A 1 167 ? 9.158 1.992 -6.476 1.00 96.69 167 ALA A C 1
ATOM 1298 O O . ALA A 1 167 ? 9.906 1.235 -5.859 1.00 96.69 167 ALA A O 1
ATOM 1299 N N . VAL A 1 168 ? 8.394 2.884 -5.843 1.00 97.94 168 VAL A N 1
ATOM 1300 C CA . VAL A 1 168 ? 8.353 3.031 -4.380 1.00 97.94 168 VAL A CA 1
ATOM 1301 C C . VAL A 1 168 ? 6.903 3.107 -3.921 1.00 97.94 168 VAL A C 1
ATOM 1303 O O . VAL A 1 168 ? 6.115 3.866 -4.483 1.00 97.94 168 VAL A O 1
ATOM 1306 N N . ALA A 1 169 ? 6.560 2.353 -2.877 1.00 98.12 169 ALA A N 1
ATOM 1307 C CA . ALA A 1 169 ? 5.255 2.397 -2.226 1.00 98.12 169 ALA A CA 1
ATOM 1308 C C . ALA A 1 169 ? 5.409 2.543 -0.704 1.00 98.12 169 ALA A C 1
ATOM 1310 O O . ALA A 1 169 ? 6.207 1.835 -0.080 1.00 98.12 169 ALA A O 1
ATOM 1311 N N . SER A 1 170 ? 4.634 3.452 -0.111 1.00 97.56 170 SER A N 1
ATOM 1312 C CA . SER A 1 170 ? 4.604 3.705 1.334 1.00 97.56 170 SER A CA 1
ATOM 1313 C C . SER A 1 170 ? 3.184 3.970 1.834 1.00 97.56 170 SER A C 1
ATOM 1315 O O . SER A 1 170 ? 2.437 4.706 1.197 1.00 97.56 170 SER A O 1
ATOM 1317 N N . VAL A 1 171 ? 2.820 3.415 2.983 1.00 97.44 171 VAL A N 1
ATOM 1318 C CA . VAL A 1 171 ? 1.619 3.730 3.759 1.00 97.44 171 VAL A CA 1
ATOM 1319 C C . VAL A 1 171 ? 1.885 4.979 4.603 1.00 97.44 171 VAL A C 1
ATOM 1321 O O . VAL A 1 171 ? 2.677 4.952 5.537 1.00 97.44 171 VAL A O 1
ATOM 1324 N N . ILE A 1 172 ? 1.206 6.074 4.276 1.00 95.56 172 ILE A N 1
ATOM 1325 C CA . ILE A 1 172 ? 1.359 7.369 4.948 1.00 95.56 172 ILE A CA 1
ATOM 1326 C C . ILE A 1 172 ? 0.537 7.430 6.233 1.00 95.56 172 ILE A C 1
ATOM 1328 O O . ILE A 1 172 ? 1.023 7.821 7.287 1.00 95.56 172 ILE A O 1
ATOM 1332 N N . SER A 1 173 ? -0.743 7.084 6.130 1.00 93.00 173 SER A N 1
ATOM 1333 C CA . SER A 1 173 ? -1.728 7.340 7.177 1.00 93.00 173 SER A CA 1
ATOM 1334 C C . SER A 1 173 ? -2.746 6.209 7.227 1.00 93.00 173 SER A C 1
ATOM 1336 O O . SER A 1 173 ? -2.936 5.482 6.246 1.00 93.00 173 SER A O 1
ATOM 1338 N N . SER A 1 174 ? -3.400 6.053 8.372 1.00 93.94 174 SER A N 1
ATOM 1339 C CA . SER A 1 174 ? -4.543 5.167 8.535 1.00 93.94 174 SER A CA 1
ATOM 1340 C C . SER A 1 174 ? -5.671 5.882 9.270 1.00 93.94 174 SER A C 1
ATOM 1342 O O . SER A 1 174 ? -5.424 6.723 10.133 1.00 93.94 174 SER A O 1
ATOM 1344 N N . ARG A 1 175 ? -6.918 5.570 8.912 1.00 91.19 175 ARG A N 1
ATOM 1345 C CA . ARG A 1 175 ? -8.111 6.130 9.553 1.00 91.19 175 ARG A CA 1
ATOM 1346 C C . ARG A 1 175 ? -9.204 5.079 9.642 1.00 91.19 175 ARG A C 1
ATOM 1348 O O . ARG A 1 175 ? -9.434 4.341 8.686 1.00 91.19 175 ARG A O 1
ATOM 1355 N N . ASP A 1 176 ? -9.874 5.008 10.785 1.00 87.94 176 ASP A N 1
ATOM 1356 C CA . ASP A 1 176 ? -11.089 4.208 10.931 1.00 87.94 176 ASP A CA 1
ATOM 1357 C C . ASP A 1 176 ? -12.300 5.021 10.460 1.00 87.94 176 ASP A C 1
ATOM 1359 O O . ASP A 1 176 ? -12.497 6.161 10.885 1.00 87.94 176 ASP A O 1
ATOM 1363 N N . MET A 1 177 ? -13.082 4.455 9.543 1.00 86.25 177 MET A N 1
ATOM 1364 C CA . MET A 1 177 ? -14.326 5.030 9.044 1.00 86.25 177 MET A CA 1
ATOM 1365 C C . MET A 1 177 ? -15.390 3.937 9.017 1.00 86.25 177 MET A C 1
ATOM 1367 O O . MET A 1 177 ? -15.233 2.928 8.329 1.00 86.25 177 MET A O 1
ATOM 1371 N N . GLN A 1 178 ? -16.476 4.143 9.768 1.00 87.00 178 GLN A N 1
ATOM 1372 C CA . GLN A 1 178 ? -17.603 3.205 9.861 1.00 87.00 178 GLN A CA 1
ATOM 1373 C C . GLN A 1 178 ? -17.171 1.775 10.262 1.00 87.00 178 GLN A C 1
ATOM 1375 O O . GLN A 1 178 ? -17.658 0.784 9.718 1.00 87.00 178 GLN A O 1
ATOM 1380 N N . GLY A 1 179 ? -16.212 1.656 11.189 1.00 84.94 179 GLY A N 1
ATOM 1381 C CA . GLY A 1 179 ? -15.685 0.368 11.658 1.00 84.94 179 GLY A CA 1
ATOM 1382 C C . GLY A 1 179 ? -14.754 -0.326 10.659 1.00 84.94 179 GLY A C 1
ATOM 1383 O O . GLY A 1 179 ? -14.419 -1.501 10.827 1.00 84.94 179 GLY A O 1
ATOM 1384 N N . THR A 1 180 ? -14.349 0.376 9.601 1.00 88.12 180 THR A N 1
ATOM 1385 C CA . THR A 1 180 ? -13.400 -0.102 8.601 1.00 88.12 180 THR A CA 1
ATOM 1386 C C . THR A 1 180 ? -12.163 0.783 8.604 1.00 88.12 180 THR A C 1
ATOM 1388 O O . THR A 1 180 ? -12.228 1.972 8.306 1.00 88.12 180 THR A O 1
ATOM 1391 N N . THR A 1 181 ? -10.998 0.188 8.864 1.00 90.88 181 THR A N 1
ATOM 1392 C CA . THR A 1 181 ? -9.719 0.897 8.747 1.00 90.88 181 THR A CA 1
ATOM 1393 C C . THR A 1 181 ? -9.287 1.017 7.285 1.00 90.88 181 THR A C 1
ATOM 1395 O O . THR A 1 181 ? -9.067 0.011 6.597 1.00 90.88 181 THR A O 1
ATOM 1398 N N . TRP A 1 182 ? -9.119 2.255 6.838 1.00 94.94 182 TRP A N 1
ATOM 1399 C CA . TRP A 1 182 ? -8.559 2.633 5.548 1.00 94.94 182 TRP A CA 1
ATOM 1400 C C . TRP A 1 182 ? -7.117 3.101 5.708 1.00 94.94 182 TRP A C 1
ATOM 1402 O O . TRP A 1 182 ? -6.752 3.713 6.709 1.00 94.94 182 TRP A O 1
ATOM 1412 N N . TYR A 1 183 ? -6.305 2.825 4.699 1.00 95.94 183 TYR A N 1
ATOM 1413 C CA . TYR A 1 183 ? -4.896 3.180 4.625 1.00 95.94 183 TYR A CA 1
ATOM 1414 C C . TYR A 1 183 ? -4.688 4.090 3.424 1.00 95.94 183 TYR A C 1
ATOM 1416 O O . TYR A 1 183 ? -5.114 3.748 2.320 1.00 95.94 183 TYR A O 1
ATOM 1424 N N . LEU A 1 184 ? -4.022 5.223 3.637 1.00 96.44 184 LEU A N 1
ATOM 1425 C CA . LEU A 1 184 ? -3.565 6.114 2.579 1.00 96.44 184 LEU A CA 1
ATOM 1426 C C . LEU A 1 184 ? -2.153 5.705 2.161 1.00 96.44 184 LEU A C 1
ATOM 1428 O O . LEU A 1 184 ? -1.222 5.735 2.965 1.00 96.44 184 LEU A O 1
ATOM 1432 N N . LEU A 1 185 ? -1.993 5.332 0.901 1.00 97.75 185 LEU A N 1
ATOM 1433 C CA . LEU A 1 185 ? -0.735 4.934 0.295 1.00 97.75 185 LEU A CA 1
ATOM 1434 C C . LEU A 1 185 ? -0.236 6.028 -0.644 1.00 97.75 185 LEU A C 1
ATOM 1436 O O . LEU A 1 185 ? -1.017 6.612 -1.389 1.00 97.75 185 LEU A O 1
ATOM 1440 N N . ARG A 1 186 ? 1.078 6.225 -0.667 1.00 96.69 186 ARG A N 1
ATOM 1441 C CA . ARG A 1 186 ? 1.824 7.010 -1.650 1.00 96.69 186 ARG A CA 1
ATOM 1442 C C . ARG A 1 186 ? 2.598 6.067 -2.543 1.00 96.69 186 ARG A C 1
ATOM 1444 O O . ARG A 1 186 ? 3.336 5.213 -2.050 1.00 96.69 186 ARG A O 1
ATOM 1451 N N . VAL A 1 187 ? 2.458 6.249 -3.842 1.00 97.69 187 VAL A N 1
ATOM 1452 C CA . VAL A 1 187 ? 3.114 5.437 -4.860 1.00 97.69 187 VAL A CA 1
ATOM 1453 C C . VAL A 1 187 ? 3.877 6.360 -5.793 1.00 97.69 187 VAL A C 1
ATOM 1455 O O . VAL A 1 187 ? 3.293 7.268 -6.384 1.00 97.69 187 VAL A O 1
ATOM 1458 N N . ARG A 1 188 ? 5.180 6.123 -5.936 1.00 97.19 188 ARG A N 1
ATOM 1459 C CA . ARG A 1 188 ? 6.059 6.845 -6.858 1.00 97.19 188 ARG A CA 1
ATOM 1460 C C . ARG A 1 188 ? 6.591 5.883 -7.908 1.00 97.19 188 ARG A C 1
ATOM 1462 O O . ARG A 1 188 ? 7.219 4.883 -7.575 1.00 97.19 188 ARG A O 1
ATOM 1469 N N . GLU A 1 189 ? 6.355 6.189 -9.175 1.00 96.12 189 GLU A N 1
ATOM 1470 C CA . GLU A 1 189 ? 6.802 5.376 -10.309 1.00 96.12 189 GLU A CA 1
ATOM 1471 C C . GLU A 1 189 ? 7.071 6.283 -11.510 1.00 96.12 189 GLU A C 1
ATOM 1473 O O . GLU A 1 189 ? 6.242 7.123 -11.851 1.00 96.12 189 GLU A O 1
ATOM 1478 N N . CYS A 1 190 ? 8.224 6.126 -12.168 1.00 92.81 190 CYS A N 1
ATOM 1479 C CA . CYS A 1 190 ? 8.595 6.914 -13.356 1.00 92.81 190 CYS A CA 1
ATOM 1480 C C . CYS A 1 190 ? 8.477 8.445 -13.167 1.00 92.81 190 CYS A C 1
ATOM 1482 O O . CYS A 1 190 ? 8.160 9.171 -14.106 1.00 92.81 190 CYS A O 1
ATOM 1484 N N . GLY A 1 191 ? 8.725 8.940 -11.950 1.00 92.31 191 GLY A N 1
ATOM 1485 C CA . GLY A 1 191 ? 8.598 10.362 -11.608 1.00 92.31 191 GLY A CA 1
ATOM 1486 C C . GLY A 1 191 ? 7.156 10.850 -11.426 1.00 92.31 191 GLY A C 1
ATOM 1487 O O . GLY A 1 191 ? 6.958 12.027 -11.146 1.00 92.31 191 GLY A O 1
ATOM 1488 N N . GLN A 1 192 ? 6.162 9.970 -11.559 1.00 94.25 192 GLN A N 1
ATOM 1489 C CA . GLN A 1 192 ? 4.780 10.253 -11.196 1.00 94.25 192 GLN A CA 1
ATOM 1490 C C . GLN A 1 192 ? 4.516 9.817 -9.761 1.00 94.25 192 GLN A C 1
ATOM 1492 O O . GLN A 1 192 ? 4.913 8.727 -9.346 1.00 94.25 192 GLN A O 1
ATOM 1497 N N . GLU A 1 193 ? 3.800 10.660 -9.032 1.00 95.56 193 GLU A N 1
ATOM 1498 C CA . GLU A 1 193 ? 3.324 10.391 -7.684 1.00 95.56 193 GLU A CA 1
ATOM 1499 C C . GLU A 1 193 ? 1.805 10.222 -7.706 1.00 95.56 193 GLU A C 1
ATOM 1501 O O . GLU A 1 193 ? 1.091 10.950 -8.396 1.00 95.56 193 GLU A O 1
ATOM 1506 N N . ARG A 1 194 ? 1.313 9.200 -7.009 1.00 95.50 194 ARG A N 1
ATOM 1507 C CA . ARG A 1 194 ? -0.105 8.854 -6.907 1.00 95.50 194 ARG A CA 1
ATOM 1508 C C . ARG A 1 194 ? -0.433 8.488 -5.473 1.00 95.50 194 ARG A C 1
ATOM 1510 O O . ARG A 1 194 ? 0.398 7.913 -4.771 1.00 95.50 194 ARG A O 1
ATOM 1517 N N . PHE A 1 195 ? -1.669 8.756 -5.082 1.00 96.00 195 PHE A N 1
ATOM 1518 C CA . PHE A 1 195 ? -2.181 8.407 -3.768 1.00 96.00 195 PHE A CA 1
ATOM 1519 C C . PHE A 1 195 ? -3.332 7.420 -3.897 1.00 96.00 195 PHE A C 1
ATOM 1521 O O . PHE A 1 195 ? -4.164 7.550 -4.798 1.00 96.00 195 PHE A O 1
ATOM 1528 N N . PHE A 1 196 ? -3.374 6.433 -3.006 1.00 96.56 196 PHE A N 1
ATOM 1529 C CA . PHE A 1 196 ? -4.416 5.415 -2.994 1.00 96.56 196 PHE A CA 1
ATOM 1530 C C . PHE A 1 196 ? -4.998 5.211 -1.604 1.00 96.56 196 PHE A C 1
ATOM 1532 O O . PHE A 1 196 ? -4.277 5.248 -0.616 1.00 96.56 196 PHE A O 1
ATOM 1539 N N . LEU A 1 197 ? -6.290 4.927 -1.537 1.00 96.44 197 LEU A N 1
ATOM 1540 C CA . LEU A 1 197 ? -7.003 4.508 -0.348 1.00 96.44 197 LEU A CA 1
ATOM 1541 C C . LEU A 1 197 ? -7.347 3.029 -0.469 1.00 96.44 197 LEU A C 1
ATOM 1543 O O . LEU A 1 197 ? -8.061 2.614 -1.381 1.00 96.44 197 LEU A O 1
ATOM 1547 N N . LYS A 1 198 ? -6.803 2.224 0.443 1.00 97.25 198 LYS A N 1
ATOM 1548 C CA . LYS A 1 198 ? -6.976 0.767 0.458 1.00 97.25 198 LYS A CA 1
ATOM 1549 C C . LYS A 1 198 ? -7.343 0.293 1.851 1.00 97.25 198 LYS A C 1
ATOM 1551 O O . LYS A 1 198 ? -6.917 0.861 2.852 1.00 97.25 198 LYS A O 1
ATOM 1556 N N . ARG A 1 199 ? -8.082 -0.801 1.934 1.00 96.56 199 ARG A N 1
ATOM 1557 C CA . ARG A 1 199 ? -8.375 -1.521 3.175 1.00 96.56 199 ARG A CA 1
ATOM 1558 C C . ARG A 1 199 ? -7.427 -2.696 3.325 1.00 96.56 199 ARG A C 1
ATOM 1560 O O . ARG A 1 199 ? -6.881 -3.205 2.350 1.00 96.56 199 ARG A O 1
ATOM 1567 N N . TYR A 1 200 ? -7.331 -3.230 4.541 1.00 96.06 200 TYR A N 1
ATOM 1568 C CA . TYR A 1 200 ? -6.574 -4.464 4.786 1.00 96.06 200 TYR A CA 1
ATOM 1569 C C . TYR A 1 200 ? -7.032 -5.625 3.879 1.00 96.06 200 TYR A C 1
ATOM 1571 O O . TYR A 1 200 ? -6.215 -6.416 3.413 1.00 96.06 200 TYR A O 1
ATOM 1579 N N . ARG A 1 201 ? -8.342 -5.732 3.601 1.00 96.19 201 ARG A N 1
ATOM 1580 C CA . ARG A 1 201 ? -8.879 -6.788 2.726 1.00 96.19 201 ARG A CA 1
ATOM 1581 C C . ARG A 1 201 ? -8.312 -6.722 1.306 1.00 96.19 201 ARG A C 1
ATOM 1583 O O . ARG A 1 201 ? -8.114 -7.768 0.701 1.00 96.19 201 ARG A O 1
ATOM 1590 N N . ASP A 1 202 ? -8.006 -5.520 0.824 1.00 97.69 202 ASP A N 1
ATOM 1591 C CA . ASP A 1 202 ? -7.479 -5.307 -0.520 1.00 97.69 202 ASP A CA 1
ATOM 1592 C C . ASP A 1 202 ? -6.024 -5.809 -0.588 1.00 97.69 202 ASP A C 1
ATOM 1594 O O . ASP A 1 202 ? -5.650 -6.488 -1.540 1.00 97.69 202 ASP A O 1
ATOM 1598 N N . PHE A 1 203 ? -5.225 -5.586 0.466 1.00 98.06 203 PHE A N 1
ATOM 1599 C CA . PHE A 1 203 ? -3.886 -6.183 0.592 1.00 98.06 203 PHE A CA 1
ATOM 1600 C C . PHE A 1 203 ? -3.930 -7.713 0.677 1.00 98.06 203 PHE A C 1
ATOM 1602 O O . PHE A 1 203 ? -3.090 -8.387 0.090 1.00 98.06 203 PHE A O 1
ATOM 1609 N N . ALA A 1 204 ? -4.909 -8.277 1.389 1.00 97.31 204 ALA A N 1
ATOM 1610 C CA . ALA A 1 204 ? -5.075 -9.728 1.464 1.00 97.31 204 ALA A CA 1
ATOM 1611 C C . ALA A 1 204 ? -5.442 -10.342 0.100 1.00 97.31 204 ALA A C 1
ATOM 1613 O O . ALA A 1 204 ? -4.954 -11.422 -0.239 1.00 97.31 204 ALA A O 1
ATOM 1614 N N . ALA A 1 205 ? -6.271 -9.653 -0.691 1.00 97.44 205 ALA A N 1
ATOM 1615 C CA . ALA A 1 205 ? -6.591 -10.058 -2.057 1.00 97.44 205 ALA A CA 1
ATOM 1616 C C . ALA A 1 205 ? -5.348 -10.006 -2.962 1.00 97.44 205 ALA A C 1
ATOM 1618 O O . ALA A 1 205 ? -5.069 -10.980 -3.663 1.00 97.44 205 ALA A O 1
ATOM 1619 N N . LEU A 1 206 ? -4.558 -8.928 -2.875 1.00 98.25 206 LEU A N 1
ATOM 1620 C CA . LEU A 1 206 ? -3.273 -8.808 -3.570 1.00 98.25 206 LEU A CA 1
ATOM 1621 C C . LEU A 1 206 ? -2.318 -9.957 -3.206 1.00 98.25 206 LEU A C 1
ATOM 1623 O O . L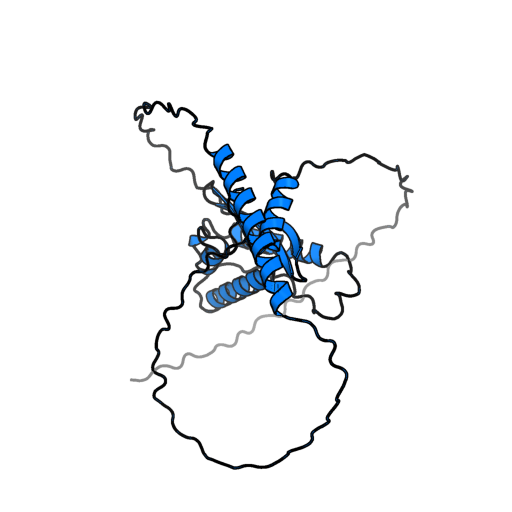EU A 1 206 ? -1.809 -10.634 -4.096 1.00 98.25 206 LEU A O 1
ATOM 1627 N N . ASP A 1 207 ? -2.102 -10.212 -1.912 1.00 98.50 207 ASP A N 1
ATOM 1628 C CA . ASP A 1 207 ? -1.204 -11.272 -1.434 1.00 98.50 207 ASP A CA 1
ATOM 1629 C C . ASP A 1 207 ? -1.648 -12.654 -1.930 1.00 98.50 207 ASP A C 1
ATOM 1631 O O . ASP A 1 207 ? -0.831 -13.460 -2.376 1.00 98.50 207 ASP A O 1
ATOM 1635 N N . THR A 1 208 ? -2.959 -12.908 -1.927 1.00 98.06 208 THR A N 1
ATOM 1636 C CA . THR A 1 208 ? -3.538 -14.150 -2.453 1.00 98.06 208 THR A CA 1
ATOM 1637 C C . THR A 1 208 ? -3.260 -14.302 -3.950 1.00 98.06 208 THR A C 1
ATOM 1639 O O . THR A 1 208 ? -2.827 -15.376 -4.381 1.00 98.06 208 THR A O 1
ATOM 1642 N N . ALA A 1 209 ? -3.459 -13.240 -4.738 1.00 98.12 209 ALA A N 1
ATOM 1643 C CA . ALA A 1 209 ? -3.194 -13.239 -6.176 1.00 98.12 209 ALA A CA 1
ATOM 1644 C C . ALA A 1 209 ? -1.707 -13.488 -6.478 1.00 98.12 209 ALA A C 1
ATOM 1646 O O . ALA A 1 209 ? -1.382 -14.378 -7.268 1.00 98.12 209 ALA A O 1
ATOM 1647 N N . LEU A 1 210 ? -0.806 -12.792 -5.779 1.00 97.94 210 LEU A N 1
ATOM 1648 C CA . LEU A 1 210 ? 0.643 -12.951 -5.924 1.00 97.94 210 LEU A CA 1
ATOM 1649 C C . LEU A 1 210 ? 1.114 -14.359 -5.540 1.00 97.94 210 LEU A C 1
ATOM 1651 O O . LEU A 1 210 ? 1.850 -14.999 -6.293 1.00 97.94 210 LEU A O 1
ATOM 1655 N N . ARG A 1 211 ? 0.654 -14.900 -4.403 1.00 98.19 211 ARG A N 1
ATOM 1656 C CA . ARG A 1 211 ? 0.989 -16.277 -3.987 1.00 98.19 211 ARG A CA 1
ATOM 1657 C C . ARG A 1 211 ? 0.446 -17.317 -4.959 1.00 98.19 211 ARG A C 1
ATOM 1659 O O . ARG A 1 211 ? 1.063 -18.366 -5.142 1.00 98.19 211 ARG A O 1
ATOM 1666 N N . SER A 1 212 ? -0.709 -17.063 -5.569 1.00 97.94 212 SER A N 1
ATOM 1667 C CA . SER A 1 212 ? -1.249 -17.920 -6.625 1.00 97.94 212 SER A CA 1
ATOM 1668 C C . SER A 1 212 ? -0.343 -17.908 -7.860 1.00 97.94 212 SER A C 1
ATOM 1670 O O . SER A 1 212 ? 0.121 -18.967 -8.285 1.00 97.94 212 SER A O 1
ATOM 1672 N N . ALA A 1 213 ? 0.011 -16.722 -8.365 1.00 97.69 213 ALA A N 1
ATOM 1673 C CA . ALA A 1 213 ? 0.906 -16.560 -9.511 1.00 97.69 213 ALA A CA 1
ATOM 1674 C C . ALA A 1 213 ? 2.289 -17.192 -9.273 1.00 97.69 213 ALA A C 1
ATOM 1676 O O . ALA A 1 213 ? 2.804 -17.892 -10.149 1.00 97.69 213 ALA A O 1
ATOM 1677 N N . HIS A 1 214 ? 2.853 -17.022 -8.074 1.00 97.38 214 HIS A N 1
ATOM 1678 C CA . HIS A 1 214 ? 4.121 -17.633 -7.673 1.00 97.38 214 HIS A CA 1
ATOM 1679 C C . HIS A 1 214 ? 4.051 -19.169 -7.670 1.00 97.38 214 HIS A C 1
ATOM 1681 O O . HIS A 1 214 ? 4.936 -19.831 -8.207 1.00 97.38 214 HIS A O 1
ATOM 1687 N N . ARG A 1 215 ? 2.979 -19.771 -7.127 1.00 97.88 215 ARG A N 1
ATOM 1688 C CA . ARG A 1 215 ? 2.785 -21.239 -7.156 1.00 97.88 215 ARG A CA 1
ATOM 1689 C C . ARG A 1 215 ? 2.671 -21.793 -8.576 1.00 97.88 215 ARG A C 1
ATOM 1691 O O . ARG A 1 215 ? 3.090 -22.918 -8.819 1.00 97.88 215 ARG A O 1
ATOM 1698 N N . CYS A 1 216 ? 2.139 -21.006 -9.506 1.00 97.69 216 CYS A N 1
ATOM 1699 C CA . CYS A 1 216 ? 2.066 -21.360 -10.922 1.00 97.69 216 CYS A CA 1
ATOM 1700 C C . CYS A 1 216 ? 3.357 -21.056 -11.707 1.00 97.69 216 CYS A C 1
ATOM 1702 O O . CYS A 1 216 ? 3.361 -21.228 -12.923 1.00 97.69 216 CYS A O 1
ATOM 1704 N N . GLY A 1 217 ? 4.422 -20.565 -11.058 1.00 97.19 217 GLY A N 1
ATOM 1705 C CA . GLY A 1 217 ? 5.677 -20.188 -11.719 1.00 97.19 217 GLY A CA 1
ATOM 1706 C C . GLY A 1 217 ? 5.565 -18.969 -12.643 1.00 97.19 217 GLY A C 1
ATOM 1707 O O . GLY A 1 217 ? 6.434 -18.763 -13.483 1.00 97.19 217 GLY A O 1
ATOM 1708 N N . ARG A 1 218 ? 4.492 -18.174 -12.519 1.00 96.88 218 ARG A N 1
ATOM 1709 C CA . ARG A 1 218 ? 4.260 -16.966 -13.333 1.00 96.88 218 ARG A CA 1
ATOM 1710 C C . ARG A 1 218 ? 4.894 -15.710 -12.742 1.00 96.88 218 ARG A C 1
ATOM 1712 O O . ARG A 1 218 ? 5.073 -14.742 -13.466 1.00 96.88 218 ARG A O 1
ATOM 1719 N N . SER A 1 219 ? 5.217 -15.736 -11.452 1.00 96.44 219 SER A N 1
ATOM 1720 C CA . SER A 1 219 ? 5.853 -14.630 -10.740 1.00 96.44 219 SER A CA 1
ATOM 1721 C C . SER A 1 219 ? 7.131 -15.116 -10.067 1.00 96.44 219 SER A C 1
ATOM 1723 O O . SER A 1 219 ? 7.134 -16.171 -9.431 1.00 96.44 219 SER A O 1
ATOM 1725 N N . THR A 1 220 ? 8.209 -14.345 -10.201 1.00 97.12 220 THR A N 1
ATOM 1726 C CA . THR A 1 220 ? 9.514 -14.602 -9.568 1.00 97.12 220 THR A CA 1
ATOM 1727 C C . THR A 1 220 ? 9.732 -13.754 -8.313 1.00 97.12 220 THR A C 1
ATOM 1729 O O . THR A 1 220 ? 10.847 -13.687 -7.801 1.00 97.12 220 THR A O 1
ATOM 1732 N N . LEU A 1 221 ? 8.690 -13.064 -7.840 1.00 97.69 221 LEU A N 1
ATOM 1733 C CA . LEU A 1 221 ? 8.771 -12.180 -6.682 1.00 97.69 221 LEU A CA 1
ATOM 1734 C C . LEU A 1 221 ? 8.951 -12.980 -5.387 1.00 97.69 221 LEU A C 1
ATOM 1736 O O . LEU A 1 221 ? 8.231 -13.944 -5.120 1.00 97.69 221 LEU A O 1
ATOM 1740 N N . MET A 1 222 ? 9.871 -12.534 -4.535 1.00 97.94 222 MET A N 1
ATOM 1741 C CA . MET A 1 222 ? 9.999 -13.003 -3.160 1.00 97.94 222 MET A CA 1
ATOM 1742 C C . MET A 1 222 ? 8.926 -12.336 -2.300 1.00 97.94 222 MET A C 1
ATOM 1744 O O . MET A 1 222 ? 9.017 -11.158 -1.955 1.00 97.94 222 MET A O 1
ATOM 1748 N N . LEU A 1 223 ? 7.884 -13.091 -1.960 1.00 98.25 223 LEU A N 1
ATOM 1749 C CA . LEU A 1 223 ? 6.713 -12.539 -1.282 1.00 98.25 223 LEU A CA 1
ATOM 1750 C C . LEU A 1 223 ? 6.949 -12.393 0.230 1.00 98.25 223 LEU A C 1
ATOM 1752 O O . LEU A 1 223 ? 7.055 -13.415 0.920 1.00 98.25 223 LEU A O 1
ATOM 1756 N N . PRO A 1 224 ? 6.974 -11.159 0.778 1.00 98.00 224 PRO A N 1
ATOM 1757 C CA . PRO A 1 224 ? 7.033 -10.953 2.220 1.00 98.00 224 PRO A CA 1
ATOM 1758 C C . PRO A 1 224 ? 5.783 -11.528 2.904 1.00 98.00 224 PRO A C 1
ATOM 1760 O O . PRO A 1 224 ? 4.757 -11.818 2.279 1.00 98.00 224 PRO A O 1
ATOM 1763 N N . ARG A 1 225 ? 5.856 -11.725 4.222 1.00 97.75 225 ARG A N 1
ATOM 1764 C CA . ARG A 1 225 ? 4.698 -12.172 5.002 1.00 97.75 225 ARG A CA 1
ATOM 1765 C C . ARG A 1 225 ? 3.738 -10.998 5.195 1.00 97.75 225 ARG A C 1
ATOM 1767 O O . ARG A 1 225 ? 4.139 -9.957 5.705 1.00 97.75 225 ARG A O 1
ATOM 1774 N N . LEU A 1 226 ? 2.471 -11.182 4.829 1.00 97.75 226 LEU A N 1
ATOM 1775 C CA . LEU A 1 226 ? 1.428 -10.199 5.121 1.00 97.75 226 LEU A CA 1
ATOM 1776 C C . LEU A 1 226 ? 1.185 -10.142 6.646 1.00 97.75 226 LEU A C 1
ATOM 1778 O O . LEU A 1 226 ? 1.087 -11.206 7.272 1.00 97.75 226 LEU A O 1
ATOM 1782 N N . PRO A 1 227 ? 1.076 -8.949 7.268 1.00 95.88 227 PRO A N 1
ATOM 1783 C CA . PRO A 1 227 ? 0.770 -8.838 8.692 1.00 95.88 227 PRO A CA 1
ATOM 1784 C C . PRO A 1 227 ? -0.550 -9.535 9.021 1.00 95.88 227 PRO A C 1
ATOM 1786 O O . PRO A 1 227 ? -1.490 -9.516 8.230 1.00 95.88 227 PRO A O 1
ATOM 1789 N N . GLU A 1 228 ? -0.627 -10.153 10.197 1.00 90.44 228 GLU A N 1
ATOM 1790 C CA . GLU A 1 228 ? -1.735 -11.037 10.557 1.00 90.44 228 GLU A CA 1
ATOM 1791 C C . GLU A 1 228 ? -3.094 -10.319 10.602 1.00 90.44 228 GLU A C 1
ATOM 1793 O O . GLU A 1 228 ? -3.239 -9.179 11.069 1.00 90.44 228 GLU A O 1
ATOM 1798 N N . ARG A 1 229 ? -4.136 -11.038 10.167 1.00 85.75 229 ARG A N 1
ATOM 1799 C CA . ARG A 1 229 ? -5.518 -10.677 10.474 1.00 85.75 229 ARG A CA 1
ATOM 1800 C C . ARG A 1 229 ? -5.706 -10.815 11.978 1.00 85.75 229 ARG A C 1
ATOM 1802 O O . ARG A 1 229 ? -5.774 -11.922 12.497 1.00 85.75 229 ARG A O 1
ATOM 1809 N N . GLY A 1 230 ? -5.793 -9.688 12.678 1.00 75.88 230 GLY A N 1
ATOM 1810 C CA . GLY A 1 230 ? -6.302 -9.682 14.046 1.00 75.88 230 GLY A CA 1
ATOM 1811 C C . GLY A 1 230 ? -7.624 -10.443 14.097 1.00 75.88 230 GLY A C 1
ATOM 1812 O O . GLY A 1 230 ? -8.477 -10.246 13.231 1.00 75.88 230 GLY A O 1
ATOM 1813 N N . LEU A 1 231 ? -7.765 -11.329 15.081 1.00 73.69 231 LEU A N 1
ATOM 1814 C CA . LEU A 1 231 ? -9.007 -12.043 15.353 1.00 73.69 231 LEU A CA 1
ATOM 1815 C C . LEU A 1 231 ? -10.054 -11.009 15.795 1.00 73.69 231 LEU A C 1
ATOM 1817 O O . LEU A 1 231 ? -10.094 -10.596 16.956 1.00 73.69 231 LEU A O 1
ATOM 1821 N N . PHE A 1 232 ? -10.820 -10.524 14.816 1.00 59.56 232 PHE A N 1
ATOM 1822 C CA . PHE A 1 232 ? -11.968 -9.639 14.983 1.00 59.56 232 PHE A CA 1
ATOM 1823 C C . PHE A 1 232 ? -12.923 -10.285 15.997 1.00 59.56 232 PHE A C 1
ATOM 1825 O O . PHE A 1 232 ? -13.438 -11.370 15.750 1.00 59.56 232 PHE A O 1
ATOM 1832 N N . GLY A 1 233 ? -13.110 -9.655 17.158 1.00 58.84 233 GLY A N 1
ATOM 1833 C CA . GLY A 1 233 ? -14.087 -10.107 18.156 1.00 58.84 233 GLY A CA 1
ATOM 1834 C C . GLY A 1 233 ? -13.689 -9.839 19.604 1.00 58.84 233 GLY A C 1
ATOM 1835 O O . GLY A 1 233 ? -14.504 -9.353 20.373 1.00 58.84 233 GLY A O 1
ATOM 1836 N N . LEU A 1 234 ? -12.425 -10.063 19.976 1.00 60.03 234 LEU A N 1
ATOM 1837 C CA . LEU A 1 234 ? -11.980 -9.904 21.375 1.00 60.03 234 LEU A CA 1
ATOM 1838 C C . LEU A 1 234 ? -11.212 -8.602 21.645 1.00 60.03 234 LEU A C 1
ATOM 1840 O O . LEU A 1 234 ? -10.837 -8.327 22.779 1.00 60.03 234 LEU A O 1
ATOM 1844 N N . ARG A 1 235 ? -10.928 -7.816 20.599 1.00 57.41 235 ARG A N 1
ATOM 1845 C CA . ARG A 1 235 ? -10.023 -6.656 20.682 1.00 57.41 235 ARG A CA 1
ATOM 1846 C C . ARG A 1 235 ? -10.691 -5.301 20.456 1.00 57.41 235 ARG A C 1
ATOM 1848 O O . ARG A 1 235 ? -10.103 -4.301 20.843 1.00 57.41 235 ARG A O 1
ATOM 1855 N N . HIS A 1 236 ? -11.896 -5.261 19.879 1.00 54.97 236 HIS A N 1
ATOM 1856 C CA . HIS A 1 236 ? -12.612 -3.999 19.644 1.00 54.97 236 HIS A CA 1
ATOM 1857 C C . HIS A 1 236 ? -13.054 -3.320 20.944 1.00 54.97 236 HIS A C 1
ATOM 1859 O O . HIS A 1 236 ? -13.140 -2.102 20.991 1.00 54.97 236 HIS A O 1
ATOM 1865 N N . THR A 1 237 ? -13.270 -4.087 22.012 1.00 53.03 237 THR A N 1
ATOM 1866 C CA . THR A 1 237 ? -13.671 -3.558 23.321 1.00 53.03 237 THR A CA 1
ATOM 1867 C C . THR A 1 237 ? -12.509 -3.065 24.177 1.00 53.03 237 THR A C 1
ATOM 1869 O O . THR A 1 237 ? -12.753 -2.458 25.212 1.00 53.03 237 THR A O 1
ATOM 1872 N N . LEU A 1 238 ? -11.258 -3.332 23.789 1.00 56.41 238 LEU A N 1
ATOM 1873 C CA . LEU A 1 238 ? -10.094 -3.001 24.616 1.00 56.41 238 LEU A CA 1
ATOM 1874 C C . LEU A 1 238 ? -9.122 -2.020 23.973 1.00 56.41 238 LEU A C 1
ATOM 1876 O O . LEU A 1 238 ? -8.107 -1.750 24.605 1.00 56.41 238 LEU A O 1
ATOM 1880 N N . ASP A 1 239 ? -9.406 -1.545 22.752 1.00 56.06 239 ASP A N 1
ATOM 1881 C CA . ASP A 1 239 ? -8.591 -0.579 21.999 1.00 56.06 239 ASP A CA 1
ATOM 1882 C C . ASP A 1 239 ? -7.096 -0.702 22.330 1.00 56.06 239 ASP A C 1
ATOM 1884 O O . ASP A 1 239 ? -6.452 0.236 22.794 1.00 56.06 239 ASP A O 1
ATOM 1888 N N . ILE A 1 240 ? -6.571 -1.939 22.255 1.00 59.53 240 ILE A N 1
ATOM 1889 C CA . ILE A 1 240 ? -5.244 -2.258 22.792 1.00 59.53 240 ILE A CA 1
ATOM 1890 C C . ILE A 1 240 ? -4.251 -1.551 21.869 1.00 59.53 240 ILE A C 1
ATOM 1892 O O . ILE A 1 240 ? -3.889 -2.081 20.810 1.00 59.53 240 ILE A O 1
ATOM 1896 N N . GLY A 1 241 ? -3.887 -0.329 22.273 1.00 59.94 241 GLY A N 1
ATOM 1897 C CA . GLY A 1 241 ? -3.549 0.852 21.467 1.00 59.94 241 GLY A CA 1
ATOM 1898 C C . GLY A 1 241 ? -2.285 0.798 20.618 1.00 59.94 241 GLY A C 1
ATOM 1899 O O . GLY A 1 241 ? -1.658 1.814 20.350 1.00 59.94 241 GLY A O 1
ATOM 1900 N N . ARG A 1 242 ? -1.867 -0.389 20.188 1.00 80.44 242 ARG A N 1
ATOM 1901 C CA . ARG A 1 242 ? -0.730 -0.605 19.284 1.00 80.44 242 ARG A CA 1
ATOM 1902 C C . ARG A 1 242 ? -1.057 -1.534 18.125 1.00 80.44 242 ARG A C 1
ATOM 1904 O O . ARG A 1 242 ? -0.218 -1.726 17.251 1.00 80.44 242 ARG A O 1
ATOM 1911 N N . PHE A 1 243 ? -2.252 -2.129 18.090 1.00 85.75 243 PHE A N 1
ATOM 1912 C CA . PHE A 1 243 ? -2.600 -3.080 17.038 1.00 85.75 243 PHE A CA 1
ATOM 1913 C C . PHE A 1 243 ? -2.670 -2.422 15.654 1.00 85.75 243 PHE A C 1
ATOM 1915 O O . PHE A 1 243 ? -2.039 -2.912 14.718 1.00 85.75 243 PHE A O 1
ATOM 1922 N N . ASN A 1 244 ? -3.383 -1.298 15.532 1.00 85.81 244 ASN A N 1
ATOM 1923 C CA . ASN A 1 244 ? -3.499 -0.576 14.263 1.00 85.81 244 ASN A CA 1
ATOM 1924 C C . ASN A 1 244 ? -2.148 -0.026 13.803 1.00 85.81 244 ASN A C 1
ATOM 1926 O O . ASN A 1 244 ? -1.808 -0.194 12.635 1.00 85.81 244 ASN A O 1
ATOM 1930 N N . LEU A 1 245 ? -1.345 0.508 14.729 1.00 89.88 245 LEU A N 1
ATOM 1931 C CA . LEU A 1 245 ? 0.014 0.971 14.447 1.00 89.88 245 LEU A CA 1
ATOM 1932 C C . LEU A 1 245 ? 0.911 -0.172 13.944 1.00 89.88 245 LEU A C 1
ATOM 1934 O O . LEU A 1 245 ? 1.516 -0.061 12.882 1.00 89.88 245 LEU A O 1
ATOM 1938 N N . LYS A 1 246 ? 0.931 -1.316 14.644 1.00 91.62 246 LYS A N 1
ATOM 1939 C CA . LYS A 1 246 ? 1.698 -2.504 14.231 1.00 91.62 246 LYS A CA 1
ATOM 1940 C C . LYS A 1 246 ? 1.239 -3.034 12.873 1.00 91.62 246 LYS A C 1
ATOM 1942 O O . LYS A 1 246 ? 2.059 -3.457 12.062 1.00 91.62 246 LYS A O 1
ATOM 1947 N N . ARG A 1 247 ? -0.071 -3.019 12.610 1.00 93.75 247 ARG A N 1
ATOM 1948 C CA . ARG A 1 247 ? -0.624 -3.406 11.309 1.00 93.75 247 ARG A CA 1
ATOM 1949 C C . ARG A 1 247 ? -0.204 -2.419 10.218 1.00 93.75 247 ARG A C 1
ATOM 1951 O O . ARG A 1 247 ? 0.221 -2.876 9.165 1.00 93.75 247 ARG A O 1
ATOM 1958 N N . GLN A 1 248 ? -0.293 -1.111 10.458 1.00 95.00 248 GLN A N 1
ATOM 1959 C CA . GLN A 1 248 ? 0.153 -0.077 9.519 1.00 95.00 248 GLN A CA 1
ATOM 1960 C C . GLN A 1 248 ? 1.637 -0.250 9.182 1.00 95.00 248 GLN A C 1
ATOM 1962 O O . GLN A 1 248 ? 1.982 -0.291 8.005 1.00 95.00 248 GLN A O 1
ATOM 1967 N N . GLN A 1 249 ? 2.487 -0.444 10.193 1.00 96.25 249 GLN A N 1
ATOM 1968 C CA . GLN A 1 249 ? 3.912 -0.713 10.006 1.00 96.25 249 GLN A CA 1
ATOM 1969 C C . GLN A 1 249 ? 4.150 -1.988 9.182 1.00 96.25 249 GLN A C 1
ATOM 1971 O O . GLN A 1 249 ? 4.887 -1.961 8.201 1.00 96.25 249 GLN A O 1
ATOM 1976 N N . GLY A 1 250 ? 3.474 -3.092 9.508 1.00 97.00 250 GLY A N 1
ATOM 1977 C CA . GLY A 1 250 ? 3.605 -4.329 8.735 1.00 97.00 250 GLY A CA 1
ATOM 1978 C C . GLY A 1 250 ? 3.133 -4.186 7.282 1.00 97.00 250 GLY A C 1
ATOM 1979 O O . GLY A 1 250 ? 3.711 -4.790 6.384 1.00 97.00 250 GLY A O 1
ATOM 1980 N N . LEU A 1 251 ? 2.103 -3.371 7.023 1.00 97.81 251 LEU A N 1
ATOM 1981 C CA . LEU A 1 251 ? 1.644 -3.071 5.662 1.00 97.81 251 LEU A CA 1
ATOM 1982 C C . LEU A 1 251 ? 2.627 -2.165 4.908 1.00 97.81 251 LEU A C 1
ATOM 1984 O O . LEU A 1 251 ? 2.826 -2.364 3.711 1.00 97.81 251 LEU A O 1
ATOM 1988 N N . GLN A 1 252 ? 3.258 -1.206 5.592 1.00 97.94 252 GLN A N 1
ATOM 1989 C CA . GLN A 1 252 ? 4.340 -0.382 5.046 1.00 97.94 252 GLN A CA 1
ATOM 1990 C C . GLN A 1 252 ? 5.513 -1.260 4.599 1.00 97.94 252 GLN A C 1
ATOM 1992 O O . GLN A 1 252 ? 5.929 -1.178 3.445 1.00 97.94 252 GLN A O 1
ATOM 1997 N N . GLU A 1 253 ? 6.011 -2.125 5.486 1.00 98.12 253 GLU A N 1
ATOM 1998 C CA . GLU A 1 253 ? 7.112 -3.051 5.196 1.00 98.12 253 GLU A CA 1
ATOM 1999 C C . GLU A 1 253 ? 6.762 -3.979 4.024 1.00 98.12 253 GLU A C 1
ATOM 2001 O O . GLU A 1 253 ? 7.551 -4.129 3.091 1.00 98.12 253 GLU A O 1
ATOM 2006 N N . TYR A 1 254 ? 5.543 -4.529 4.022 1.00 98.50 254 TYR A N 1
ATOM 2007 C CA . TYR A 1 254 ? 5.028 -5.371 2.943 1.00 98.50 254 TYR A CA 1
ATOM 2008 C C . TYR A 1 254 ? 5.015 -4.643 1.588 1.00 98.50 254 TYR A C 1
ATOM 2010 O O . TYR A 1 254 ? 5.561 -5.148 0.606 1.00 98.50 254 TYR A O 1
ATOM 2018 N N . ALA A 1 255 ? 4.429 -3.442 1.525 1.00 98.31 255 ALA A N 1
ATOM 2019 C CA . ALA A 1 255 ? 4.319 -2.669 0.287 1.00 98.31 255 ALA A CA 1
ATOM 2020 C C . ALA A 1 255 ? 5.689 -2.212 -0.238 1.00 98.31 255 ALA A C 1
ATOM 2022 O O . ALA A 1 255 ? 5.952 -2.314 -1.438 1.00 98.31 255 ALA A O 1
ATOM 2023 N N . SER A 1 256 ? 6.576 -1.749 0.647 1.00 97.94 256 SER A N 1
ATOM 2024 C CA . SER A 1 256 ? 7.935 -1.345 0.273 1.00 97.94 256 SER A CA 1
ATOM 2025 C C . SER A 1 256 ? 8.765 -2.520 -0.240 1.00 97.94 256 SER A C 1
ATOM 2027 O O . SER A 1 256 ? 9.449 -2.378 -1.252 1.00 97.94 256 SER A O 1
ATOM 2029 N N . ALA A 1 257 ? 8.674 -3.688 0.402 1.00 98.12 257 ALA A N 1
ATOM 2030 C CA . ALA A 1 257 ? 9.394 -4.883 -0.028 1.00 98.12 257 ALA A CA 1
ATOM 2031 C C . ALA A 1 257 ? 8.925 -5.396 -1.398 1.00 98.12 257 ALA A C 1
ATOM 2033 O O . ALA A 1 257 ? 9.750 -5.869 -2.176 1.00 98.12 257 ALA A O 1
ATOM 2034 N N . LEU A 1 258 ? 7.631 -5.287 -1.724 1.00 98.06 258 LEU A N 1
ATOM 2035 C CA . LEU A 1 258 ? 7.128 -5.610 -3.064 1.00 98.06 258 LEU A CA 1
ATOM 2036 C C . LEU A 1 258 ? 7.597 -4.591 -4.110 1.00 98.06 258 LEU A C 1
ATOM 2038 O O . LEU A 1 258 ? 8.097 -4.980 -5.162 1.00 98.06 258 LEU A O 1
ATOM 2042 N N . ALA A 1 259 ? 7.480 -3.293 -3.815 1.00 97.69 259 ALA A N 1
ATOM 2043 C CA . ALA A 1 259 ? 7.879 -2.231 -4.739 1.00 97.69 259 ALA A CA 1
ATOM 2044 C C . ALA A 1 259 ? 9.382 -2.269 -5.064 1.00 97.69 259 ALA A C 1
ATOM 2046 O O . ALA A 1 259 ? 9.764 -2.055 -6.209 1.00 97.69 259 ALA A O 1
ATOM 2047 N N . ALA A 1 260 ? 10.230 -2.621 -4.092 1.00 97.12 260 ALA A N 1
ATOM 2048 C CA . ALA A 1 260 ? 11.678 -2.723 -4.282 1.00 97.12 260 ALA A CA 1
ATOM 2049 C C . ALA A 1 260 ? 12.111 -3.820 -5.277 1.00 97.12 260 ALA A C 1
ATOM 2051 O O . ALA A 1 260 ? 13.243 -3.789 -5.759 1.00 97.12 260 ALA A O 1
ATOM 2052 N N . GLN A 1 261 ? 11.242 -4.792 -5.571 1.00 97.31 261 GLN A N 1
ATOM 2053 C CA . GLN A 1 261 ? 11.546 -5.918 -6.460 1.00 97.31 261 GLN A CA 1
ATOM 2054 C C . GLN A 1 261 ? 11.207 -5.649 -7.928 1.00 97.31 261 GLN A C 1
ATOM 2056 O O . GLN A 1 261 ? 11.672 -6.387 -8.794 1.00 97.31 261 GLN A O 1
ATOM 2061 N N . VAL A 1 262 ? 10.414 -4.614 -8.215 1.00 96.81 262 VAL A N 1
ATOM 2062 C CA . VAL A 1 262 ? 9.940 -4.296 -9.566 1.00 96.81 262 VAL A CA 1
ATOM 2063 C C . VAL A 1 262 ? 10.404 -2.912 -9.995 1.00 96.81 262 VAL A C 1
ATOM 2065 O O . VAL A 1 262 ? 10.472 -1.971 -9.202 1.00 96.81 262 VAL A O 1
ATOM 2068 N N . GLN A 1 263 ? 10.725 -2.757 -11.277 1.00 95.75 263 GLN A N 1
ATOM 2069 C CA . GLN A 1 263 ? 11.057 -1.436 -11.811 1.00 95.75 263 GLN A CA 1
ATOM 2070 C C . GLN A 1 263 ? 9.777 -0.658 -12.135 1.00 95.75 263 GLN A C 1
ATOM 2072 O O . GLN A 1 263 ? 9.756 0.573 -12.007 1.00 95.75 263 GLN A O 1
ATOM 2077 N N . ARG A 1 264 ? 8.725 -1.379 -12.538 1.00 96.81 264 ARG A N 1
ATOM 2078 C CA . ARG A 1 264 ? 7.383 -0.863 -12.807 1.00 96.81 264 ARG A CA 1
ATOM 2079 C C . ARG A 1 264 ? 6.315 -1.803 -12.263 1.00 96.81 264 ARG A C 1
ATOM 2081 O O . ARG A 1 264 ? 6.441 -3.015 -12.384 1.00 96.81 264 ARG A O 1
ATOM 2088 N N . PHE A 1 265 ? 5.219 -1.259 -11.745 1.00 97.50 265 PHE A N 1
ATOM 2089 C CA . PHE A 1 265 ? 4.095 -2.069 -11.261 1.00 97.50 265 PHE A CA 1
ATOM 2090 C C . PHE A 1 265 ? 3.383 -2.821 -12.393 1.00 97.50 265 PHE A C 1
ATOM 2092 O O . PHE A 1 265 ? 2.818 -3.878 -12.146 1.00 97.50 265 PHE A O 1
ATOM 2099 N N . SER A 1 266 ? 3.496 -2.334 -13.634 1.00 96.94 266 SER A N 1
ATOM 2100 C CA . SER A 1 266 ? 2.987 -3.005 -14.843 1.00 96.94 266 SER A CA 1
ATOM 2101 C C . SER A 1 266 ? 3.699 -4.318 -15.199 1.00 96.94 266 SER A C 1
ATOM 2103 O O . SER A 1 266 ? 3.213 -5.052 -16.055 1.00 96.94 266 SER A O 1
ATOM 2105 N N . GLU A 1 267 ? 4.833 -4.638 -14.564 1.00 96.81 267 GLU A N 1
ATOM 2106 C CA . GLU A 1 267 ? 5.557 -5.902 -14.786 1.00 96.81 267 GLU A CA 1
ATOM 2107 C C . GLU A 1 267 ? 4.840 -7.110 -14.164 1.00 96.81 267 GLU A C 1
ATOM 2109 O O . GLU A 1 267 ? 5.000 -8.230 -14.642 1.00 96.81 267 GLU A O 1
ATOM 2114 N N . GLU A 1 268 ? 4.027 -6.889 -13.129 1.00 97.81 268 GLU A N 1
ATOM 2115 C CA . GLU A 1 268 ? 3.258 -7.927 -12.443 1.00 97.81 268 GLU A C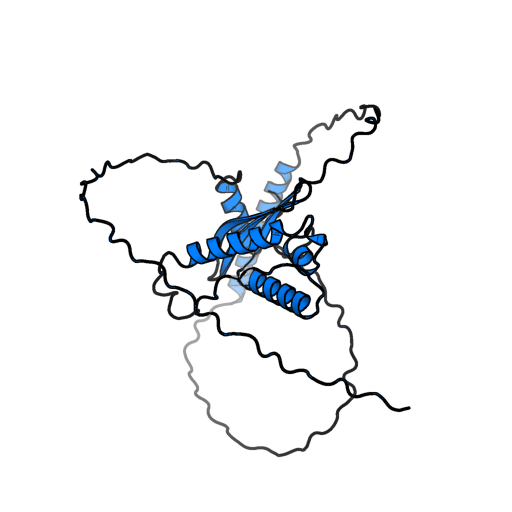A 1
ATOM 2116 C C . GLU A 1 268 ? 1.770 -7.538 -12.456 1.00 97.81 268 GLU A C 1
ATOM 2118 O O . GLU A 1 268 ? 1.395 -6.563 -11.799 1.00 97.81 268 GLU A O 1
ATOM 2123 N N . PRO A 1 269 ? 0.889 -8.295 -13.139 1.00 97.75 269 PRO A N 1
ATOM 2124 C CA . PRO A 1 269 ? -0.518 -7.920 -13.302 1.00 97.75 269 PRO A CA 1
ATOM 2125 C C . PRO A 1 269 ? -1.253 -7.651 -11.983 1.00 97.75 269 PRO A C 1
ATOM 2127 O O . PRO A 1 269 ? -2.078 -6.744 -11.896 1.00 97.75 269 PRO A O 1
ATOM 2130 N N . ALA A 1 270 ? -0.942 -8.408 -10.926 1.00 98.06 270 ALA A N 1
ATOM 2131 C CA . ALA A 1 270 ? -1.549 -8.195 -9.615 1.00 98.06 270 ALA A CA 1
ATOM 2132 C C . ALA A 1 270 ? -1.118 -6.858 -8.980 1.00 98.06 270 ALA A C 1
ATOM 2134 O O . ALA A 1 270 ? -1.933 -6.194 -8.336 1.00 98.06 270 ALA A O 1
ATOM 2135 N N . LEU A 1 271 ? 0.138 -6.443 -9.183 1.00 98.00 271 LEU A N 1
ATOM 2136 C CA . LEU A 1 271 ? 0.632 -5.148 -8.717 1.00 98.00 271 LEU A CA 1
ATOM 2137 C C . LEU A 1 271 ? 0.074 -4.000 -9.556 1.00 98.00 271 LEU A C 1
ATOM 2139 O O . LEU A 1 271 ? -0.277 -2.974 -8.979 1.00 98.00 271 LEU A O 1
ATOM 2143 N N . ASP A 1 272 ? -0.068 -4.164 -10.870 1.00 97.56 272 ASP A N 1
ATOM 2144 C CA . ASP A 1 272 ? -0.684 -3.148 -11.730 1.00 97.56 272 ASP A CA 1
ATOM 2145 C C . ASP A 1 272 ? -2.152 -2.914 -11.355 1.00 97.56 272 ASP A C 1
ATOM 2147 O O . ASP A 1 272 ? -2.586 -1.781 -11.154 1.00 97.56 272 ASP A O 1
ATOM 2151 N N . ASN A 1 273 ? -2.901 -3.984 -11.098 1.00 97.50 273 ASN A N 1
ATOM 2152 C CA . ASN A 1 273 ? -4.278 -3.866 -10.619 1.00 97.50 273 ASN A CA 1
ATOM 2153 C C . ASN A 1 273 ? -4.375 -3.170 -9.252 1.00 97.50 273 ASN A C 1
ATOM 2155 O O . ASN A 1 273 ? -5.409 -2.589 -8.922 1.00 97.50 273 ASN A O 1
ATOM 2159 N N . PHE A 1 274 ? -3.319 -3.210 -8.434 1.00 98.00 274 PHE A N 1
ATOM 2160 C CA . PHE A 1 274 ? -3.336 -2.645 -7.086 1.00 98.00 274 PHE A CA 1
ATOM 2161 C C . PHE A 1 274 ? -2.750 -1.226 -6.987 1.00 98.00 274 PHE A C 1
ATOM 2163 O O . PHE A 1 274 ? -3.327 -0.396 -6.277 1.00 98.00 274 PHE A O 1
ATOM 2170 N N . PHE A 1 275 ? -1.653 -0.942 -7.694 1.00 97.62 275 PHE A N 1
ATOM 2171 C CA . PHE A 1 275 ? -0.876 0.310 -7.667 1.00 97.62 275 PHE A CA 1
ATOM 2172 C C . PHE A 1 275 ? -0.827 1.046 -9.018 1.00 97.62 275 PHE A C 1
ATOM 2174 O O . PHE A 1 275 ? -0.305 2.164 -9.101 1.00 97.62 275 PHE A O 1
ATOM 2181 N N . GLY A 1 276 ? -1.328 0.427 -10.086 1.00 95.81 276 GLY A N 1
ATOM 2182 C CA . GLY A 1 276 ? -1.261 0.922 -11.457 1.00 95.81 276 GLY A CA 1
ATOM 2183 C C . GLY A 1 276 ? -2.073 2.187 -11.702 1.00 95.81 276 GLY A C 1
ATOM 2184 O O . GLY A 1 276 ? -2.682 2.784 -10.810 1.00 95.81 276 GLY A O 1
ATOM 2185 N N . ALA A 1 277 ? -2.022 2.685 -12.937 1.00 94.31 277 ALA A N 1
ATOM 2186 C CA . ALA A 1 277 ? -2.602 3.989 -13.278 1.00 94.31 277 ALA A CA 1
ATOM 2187 C C . ALA A 1 277 ? -4.126 4.032 -13.070 1.00 94.31 277 ALA A C 1
ATOM 2189 O O . ALA A 1 277 ? -4.658 5.099 -12.731 1.00 94.31 277 ALA A O 1
ATOM 2190 N N . HIS A 1 278 ? -4.758 2.866 -13.229 1.00 94.50 278 HIS A N 1
ATOM 2191 C CA . HIS A 1 278 ? -6.196 2.605 -13.169 1.00 94.50 278 HIS A CA 1
ATOM 2192 C C . HIS A 1 278 ? -6.603 1.773 -11.948 1.00 94.50 278 HIS A C 1
ATOM 2194 O O . HIS A 1 278 ? -7.727 1.285 -11.890 1.00 94.50 278 HIS A O 1
ATOM 2200 N N . ALA A 1 279 ? -5.703 1.584 -10.979 1.00 95.44 279 ALA A N 1
ATOM 2201 C CA . ALA A 1 279 ? -6.038 0.804 -9.801 1.00 95.44 279 ALA A CA 1
ATOM 2202 C C . ALA A 1 279 ? -7.186 1.469 -9.010 1.00 95.44 279 ALA A C 1
ATOM 2204 O O . ALA A 1 279 ? -7.194 2.699 -8.854 1.00 95.44 279 ALA A O 1
ATOM 2205 N N . PRO A 1 280 ? -8.136 0.677 -8.475 1.00 94.94 280 PRO A N 1
ATOM 2206 C CA . PRO A 1 280 ? -9.252 1.195 -7.697 1.00 94.94 280 PRO A CA 1
ATOM 2207 C C . PRO A 1 280 ? -8.729 1.857 -6.429 1.00 94.94 280 PRO A C 1
ATOM 2209 O O . PRO A 1 280 ? -7.638 1.532 -5.948 1.00 94.94 280 PRO A O 1
ATOM 2212 N N . GLY A 1 281 ? -9.497 2.770 -5.847 1.00 92.06 281 GLY A N 1
ATOM 2213 C CA . GLY A 1 281 ? -9.007 3.452 -4.659 1.00 92.06 281 GLY A CA 1
ATOM 2214 C C . GLY A 1 281 ? -7.993 4.551 -4.982 1.00 92.06 281 GLY A C 1
ATOM 2215 O O . GLY A 1 281 ? -7.223 4.887 -4.099 1.00 92.06 281 GLY A O 1
ATOM 2216 N N . LYS A 1 282 ? -7.928 5.128 -6.193 1.00 94.44 282 LYS A N 1
ATOM 2217 C CA . LYS A 1 282 ? -7.005 6.242 -6.516 1.00 94.44 282 LYS A CA 1
ATOM 2218 C C . LYS A 1 282 ? -7.562 7.607 -6.100 1.00 94.44 282 LYS A C 1
ATOM 2220 O O . LYS A 1 282 ? -8.590 8.040 -6.612 1.00 94.44 282 LYS A O 1
ATOM 2225 N N . ALA A 1 283 ? -6.865 8.313 -5.213 1.00 88.62 283 ALA A N 1
ATOM 2226 C CA . ALA A 1 283 ? -7.272 9.642 -4.771 1.00 88.62 283 ALA A CA 1
ATOM 2227 C C . ALA A 1 283 ? -6.989 10.685 -5.860 1.00 88.62 283 ALA A C 1
ATOM 2229 O O . ALA A 1 283 ? -5.850 10.848 -6.303 1.00 88.62 283 ALA A O 1
ATOM 2230 N N . ARG A 1 284 ? -8.037 11.382 -6.316 1.00 85.19 284 ARG A N 1
ATOM 2231 C CA . ARG A 1 284 ? -7.941 12.451 -7.321 1.00 85.19 284 ARG A CA 1
ATOM 2232 C C . ARG A 1 284 ? -7.835 13.823 -6.651 1.00 85.19 284 ARG A C 1
ATOM 2234 O O . ARG A 1 284 ? -8.630 14.140 -5.767 1.00 85.19 284 ARG A O 1
ATOM 2241 N N . GLY A 1 285 ? -6.944 14.670 -7.170 1.00 72.75 285 GLY A N 1
ATOM 2242 C CA . GLY A 1 285 ? -6.884 16.095 -6.819 1.00 72.75 285 GLY A CA 1
ATOM 2243 C C . GLY A 1 285 ? -5.966 16.442 -5.649 1.00 72.75 285 GLY A C 1
ATOM 2244 O O . GLY A 1 285 ? -6.254 17.405 -4.944 1.00 72.75 285 GLY A O 1
ATOM 2245 N N . ILE A 1 286 ? -4.896 15.668 -5.459 1.00 60.06 286 ILE A N 1
ATOM 2246 C CA . ILE A 1 286 ? -3.786 15.988 -4.556 1.00 60.06 286 ILE A CA 1
ATOM 2247 C C . ILE A 1 286 ? -2.532 16.233 -5.384 1.00 60.06 286 ILE A C 1
ATOM 2249 O O . ILE A 1 286 ? -2.365 15.486 -6.380 1.00 60.06 286 ILE A O 1
#

Radius of gyration: 31.7 Å; chains: 1; bounding box: 83×84×68 Å

pLDDT: mean 72.36, std 20.03, range [35.72, 98.5]